Protein AF-0000000069528899 (afdb_homodimer)

Organism: Araneus ventricosus (NCBI:txid182803)

Sequence (304 aa):
MSFFVFLFMAIITITNDYASDIGIASDLVKYIIIGFSVSDLIGRLGFGVVLDKKWIKLGHFAGLTTVIMGASILVIPFFTNFYYLMSCMFVCGFVLGGNCIMYPILVTHYVDKRDESVALGCLQFYGGVLVLLLPPMIGMYRSATSVISVIKMSFFVFLFMAIITITNDYASDIGIASDLVKYIIIGFSVSDLIGRLGFGVVLDKKWIKLGHFAGLTTVIMGASILVIPFFTNFYYLMSCMFVCGFVLGGNCIMYPILVTHYVDKRDESVALGCLQFYGGVLVLLLPPMIGMYRSATSVISVIK

Radius of gyration: 20.5 Å; Cα contacts (8 Å, |Δi|>4): 361; chains: 2; bounding box: 54×55×42 Å

Foldseek 3Di:
DLQLVLVLVVVLVVLQVLCVVLPNDPVLSVLLNVLLQVLLVCLQVVLVVCVVVPVDDLVVLLVVLVVLLVVLVVCCNVQNDSVSNSVSSNSNSNSSSNNVNSVLVCLVVPPDPVCSVVSVVVVVVVSNVSNVVRVVVVVVVCVVVVVVVVVD/DLQLVLVLVVVLVVLQVLCVVLPNDPVLSVLLNVLLQVLLVCLQVVLVVCVVVPVDDLVVLLVVLVVLLVVLVVCLNVQRDSVSNSVSSNSNSNSSSNNVNSVLVVLVVPPDPVCSVVSVVVVVVVSNVSNVVNVVVVVVVCVVVVVVVVVD

Structure (mmCIF, N/CA/C/O backbone):
data_AF-0000000069528899-model_v1
#
loop_
_entity.id
_entity.type
_entity.pdbx_description
1 polymer 'Major facilitator superfamily (MFS) profile domain-containing protein'
#
loop_
_atom_site.group_PDB
_atom_site.id
_atom_site.type_symbol
_atom_site.label_atom_id
_atom_site.label_alt_id
_atom_site.label_comp_id
_atom_site.label_asym_id
_atom_site.label_entity_id
_atom_site.label_seq_id
_atom_site.pdbx_PDB_ins_code
_atom_site.Cartn_x
_atom_site.Cartn_y
_atom_site.Cartn_z
_atom_site.occupancy
_atom_site.B_iso_or_equiv
_atom_site.auth_seq_id
_atom_site.auth_comp_id
_atom_site.auth_asym_id
_atom_site.auth_atom_id
_atom_site.pdbx_PDB_model_num
ATOM 1 N N . MET A 1 1 ? -1.977 -2.934 -4.508 1 52.44 1 MET A N 1
ATOM 2 C CA . MET A 1 1 ? -1.696 -2.533 -3.133 1 52.44 1 MET A CA 1
ATOM 3 C C . MET A 1 1 ? -1.713 -1.016 -2.994 1 52.44 1 MET A C 1
ATOM 5 O O . MET A 1 1 ? -2.506 -0.466 -2.229 1 52.44 1 MET A O 1
ATOM 9 N N . SER A 1 2 ? -1.006 -0.438 -3.824 1 57.78 2 SER A N 1
ATOM 10 C CA . SER A 1 2 ? -0.931 1.02 -3.803 1 57.78 2 SER A CA 1
ATOM 11 C C . SER A 1 2 ? -2.299 1.646 -4.051 1 57.78 2 SER A C 1
ATOM 13 O O . SER A 1 2 ? -2.67 2.619 -3.393 1 57.78 2 SER A O 1
ATOM 15 N N . PHE A 1 3 ? -3.066 0.968 -4.852 1 61.12 3 PHE A N 1
ATOM 16 C CA . PHE A 1 3 ? -4.418 1.422 -5.152 1 61.12 3 PHE A CA 1
ATOM 17 C C . PHE A 1 3 ? -5.281 1.437 -3.895 1 61.12 3 PHE A C 1
ATOM 19 O O . PHE A 1 3 ? -6.035 2.383 -3.664 1 61.12 3 PHE A O 1
ATOM 26 N N . PHE A 1 4 ? -4.898 0.583 -3.006 1 65.94 4 PHE A N 1
ATOM 27 C CA . PHE A 1 4 ? -5.785 0.364 -1.871 1 65.94 4 PHE A CA 1
ATOM 28 C C . PHE A 1 4 ? -5.465 1.333 -0.739 1 65.94 4 PHE A C 1
ATOM 30 O O . PHE A 1 4 ? -6.359 1.751 -0.001 1 65.94 4 PHE A O 1
ATOM 37 N N . VAL A 1 5 ? -4.246 1.59 -0.783 1 68.62 5 VAL A N 1
ATOM 38 C CA . VAL A 1 5 ? -3.871 2.621 0.178 1 68.62 5 VAL A CA 1
ATOM 39 C C . VAL A 1 5 ? -4.562 3.936 -0.179 1 68.62 5 VAL A C 1
ATOM 41 O O . VAL A 1 5 ? -5.02 4.664 0.705 1 68.62 5 VAL A O 1
ATOM 44 N N . PHE A 1 6 ? -4.641 4.121 -1.438 1 73.19 6 PHE A N 1
ATOM 45 C CA . PHE A 1 6 ? -5.355 5.297 -1.927 1 73.19 6 PHE A CA 1
ATOM 46 C C . PHE A 1 6 ? -6.812 5.27 -1.479 1 73.19 6 PHE A C 1
ATOM 48 O O . PHE A 1 6 ? -7.312 6.25 -0.925 1 73.19 6 PHE A O 1
ATOM 55 N N . LEU A 1 7 ? -7.414 4.164 -1.721 1 76.88 7 LEU A N 1
ATOM 56 C CA . LEU A 1 7 ? -8.82 4.039 -1.344 1 76.88 7 LEU A CA 1
ATOM 57 C C . LEU A 1 7 ? -8.984 4.129 0.169 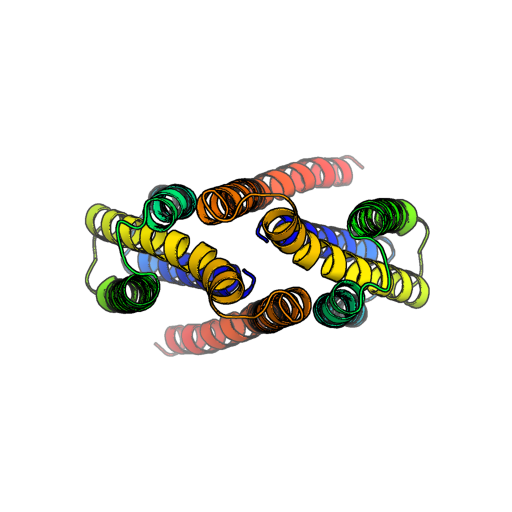1 76.88 7 LEU A C 1
ATOM 59 O O . LEU A 1 7 ? -9.93 4.754 0.659 1 76.88 7 LEU A O 1
ATOM 63 N N . PHE A 1 8 ? -8.062 3.553 0.813 1 82.94 8 PHE A N 1
ATOM 64 C CA . PHE A 1 8 ? -8.086 3.564 2.271 1 82.94 8 PHE A CA 1
ATOM 65 C C . PHE A 1 8 ? -7.996 4.988 2.803 1 82.94 8 PHE A C 1
ATOM 67 O O . PHE A 1 8 ? -8.844 5.414 3.594 1 82.94 8 PHE A O 1
ATOM 74 N N . MET A 1 9 ? -7.074 5.715 2.303 1 79.56 9 MET A N 1
ATOM 75 C CA . MET A 1 9 ? -6.887 7.09 2.752 1 79.56 9 MET A CA 1
ATOM 76 C C . MET A 1 9 ? -8.055 7.973 2.32 1 79.56 9 MET A C 1
ATOM 78 O O . MET A 1 9 ? -8.477 8.852 3.066 1 79.56 9 MET A O 1
ATOM 82 N N . ALA A 1 10 ? -8.484 7.762 1.18 1 81.56 10 ALA A N 1
ATOM 83 C CA . ALA A 1 10 ? -9.602 8.539 0.662 1 81.56 10 ALA A CA 1
ATOM 84 C C . ALA A 1 10 ? -10.859 8.32 1.506 1 81.56 10 ALA A C 1
ATOM 86 O O . ALA A 1 10 ? -11.547 9.281 1.861 1 81.56 10 ALA A O 1
ATOM 87 N N . ILE A 1 11 ? -11.086 7.137 1.826 1 87.31 11 ILE A N 1
ATOM 88 C CA . ILE A 1 11 ? -12.289 6.805 2.59 1 87.31 11 ILE A CA 1
ATOM 89 C C . ILE A 1 11 ? -12.18 7.391 3.996 1 87.31 11 ILE A C 1
ATOM 91 O O . ILE A 1 11 ? -13.156 7.93 4.523 1 87.31 11 ILE A O 1
ATOM 95 N N . ILE A 1 12 ? -11 7.293 4.531 1 86.38 12 ILE A N 1
ATOM 96 C CA . ILE A 1 12 ? -10.789 7.848 5.863 1 86.38 12 ILE A CA 1
ATOM 97 C C . ILE A 1 12 ? -11.016 9.359 5.832 1 86.38 12 ILE A C 1
ATOM 99 O O . ILE A 1 12 ? -11.68 9.914 6.711 1 86.38 12 ILE A O 1
ATOM 103 N N . THR A 1 13 ? -10.531 9.977 4.855 1 83.75 13 THR A N 1
ATOM 104 C CA . THR A 1 13 ? -10.672 11.422 4.73 1 83.75 13 THR A CA 1
ATOM 105 C C . THR A 1 13 ? -12.141 11.805 4.551 1 83.75 13 THR A C 1
ATOM 107 O O . THR A 1 13 ? -12.633 12.719 5.215 1 83.75 13 THR A O 1
ATOM 110 N N . ILE A 1 14 ? -12.789 11.164 3.709 1 84.12 14 ILE A N 1
ATOM 111 C CA . ILE A 1 14 ? -14.195 11.445 3.438 1 84.12 14 ILE A CA 1
ATOM 112 C C . ILE A 1 14 ? -15.023 11.211 4.703 1 84.12 14 ILE A C 1
ATOM 114 O O . ILE A 1 14 ? -15.938 11.977 5.008 1 84.12 14 ILE A O 1
ATOM 118 N N . THR A 1 15 ? -14.688 10.117 5.348 1 89.19 15 THR A N 1
ATOM 119 C CA . THR A 1 15 ? -15.398 9.781 6.574 1 89.19 15 THR A CA 1
ATOM 120 C C . THR A 1 15 ? -15.195 10.852 7.637 1 89.19 15 THR A C 1
ATOM 122 O O . THR A 1 15 ? -16.156 11.281 8.289 1 89.19 15 THR A O 1
ATOM 125 N N . ASN A 1 16 ? -13.961 11.242 7.766 1 87.12 16 ASN A N 1
ATOM 126 C CA . ASN A 1 16 ? -13.664 12.297 8.719 1 87.12 16 ASN A CA 1
ATOM 127 C C . ASN A 1 16 ? -14.43 13.578 8.398 1 87.12 16 ASN A C 1
ATOM 129 O O . ASN A 1 16 ? -15.031 14.188 9.289 1 87.12 16 ASN A O 1
ATOM 133 N N . ASP A 1 17 ? -14.398 14.016 7.207 1 85.19 17 ASP A N 1
ATOM 134 C CA . ASP A 1 17 ? -15.078 15.234 6.777 1 85.19 17 ASP A CA 1
ATOM 135 C C . ASP A 1 17 ? -16.594 15.125 6.973 1 85.19 17 ASP A C 1
ATOM 137 O O . ASP A 1 17 ? -17.234 16.047 7.473 1 85.19 17 ASP A O 1
ATOM 141 N N . TYR A 1 18 ? -17.125 14.039 6.582 1 89.75 18 TYR A N 1
ATOM 142 C CA . TYR A 1 18 ? -18.562 13.828 6.684 1 89.75 18 TYR A CA 1
ATOM 143 C C . TYR A 1 18 ? -19.016 13.781 8.141 1 89.75 18 TYR A C 1
ATOM 145 O O . TYR A 1 18 ? -20.031 14.367 8.508 1 89.75 18 TYR A O 1
ATOM 153 N N . ALA A 1 19 ? -18.297 13.055 8.961 1 90.88 19 ALA A N 1
ATOM 154 C CA . ALA A 1 19 ? -18.609 12.969 10.383 1 90.88 19 ALA A CA 1
ATOM 155 C C . ALA A 1 19 ? -18.609 14.352 11.031 1 90.88 19 ALA A C 1
ATOM 157 O O . ALA A 1 19 ? -19.453 14.648 11.875 1 90.88 19 ALA A O 1
ATOM 158 N N . SER A 1 20 ? -17.656 15.125 10.648 1 88.56 20 SER A N 1
ATOM 159 C CA . SER A 1 20 ? -17.594 16.5 11.148 1 88.56 20 SER A CA 1
ATOM 160 C C . SER A 1 20 ? -18.797 17.312 10.688 1 88.56 20 SER A C 1
ATOM 162 O O . SER A 1 20 ? -19.375 18.078 11.461 1 88.56 20 SER A O 1
ATOM 164 N N . ASP A 1 21 ? -19.188 17.156 9.508 1 88.5 21 ASP A N 1
ATOM 165 C CA . ASP A 1 21 ? -20.297 17.891 8.914 1 88.5 21 ASP A CA 1
ATOM 166 C C . ASP A 1 21 ? -21.609 17.562 9.625 1 88.5 21 ASP A C 1
ATOM 168 O O . ASP A 1 21 ? -22.469 18.438 9.805 1 88.5 21 ASP A O 1
ATOM 172 N N . ILE A 1 22 ? -21.781 16.391 10.008 1 92 22 ILE A N 1
ATOM 173 C CA . ILE A 1 22 ? -23.047 15.992 10.602 1 92 22 ILE A CA 1
ATOM 174 C C . ILE A 1 22 ? -22.969 16.125 12.117 1 92 22 ILE A C 1
ATOM 176 O O . ILE A 1 22 ? -23.906 15.766 12.828 1 92 22 ILE A O 1
ATOM 180 N N . GLY A 1 23 ? -21.797 16.516 12.68 1 91.31 23 GLY A N 1
ATOM 181 C CA . GLY A 1 23 ? -21.688 16.922 14.07 1 91.31 23 GLY A CA 1
ATOM 182 C C . GLY A 1 23 ? -21.281 15.789 14.992 1 91.31 23 GLY A C 1
ATOM 183 O O . GLY A 1 23 ? -21.578 15.812 16.188 1 91.31 23 GLY A O 1
ATOM 184 N N . ILE A 1 24 ? -20.719 14.797 14.508 1 92.69 24 ILE A N 1
ATOM 185 C CA . ILE A 1 24 ? -20.203 13.734 15.359 1 92.69 24 ILE A CA 1
ATOM 186 C C . ILE A 1 24 ? -18.953 14.219 16.078 1 92.69 24 ILE A C 1
ATOM 188 O O . ILE A 1 24 ? -18.062 14.805 15.445 1 92.69 24 ILE A O 1
ATOM 192 N N . ALA A 1 25 ? -19 13.992 17.375 1 92.25 25 ALA A N 1
ATOM 193 C CA . ALA A 1 25 ? -17.844 14.406 18.172 1 92.25 25 ALA A CA 1
ATOM 194 C C . ALA A 1 25 ? -16.562 13.742 17.688 1 92.25 25 ALA A C 1
ATOM 196 O O . ALA A 1 25 ? -16.578 12.57 17.297 1 92.25 25 ALA A O 1
ATOM 197 N N . SER A 1 26 ? -15.453 14.422 17.703 1 88.44 26 SER A N 1
ATOM 198 C CA . SER A 1 26 ? -14.156 13.969 17.203 1 88.44 26 SER A CA 1
ATOM 199 C C . SER A 1 26 ? -13.703 12.695 17.922 1 88.44 26 SER A C 1
ATOM 201 O O . SER A 1 26 ? -13.086 11.828 17.312 1 88.44 26 SER A O 1
ATOM 203 N N . ASP A 1 27 ? -14.039 12.57 19.141 1 91.31 27 ASP A N 1
ATOM 204 C CA . ASP A 1 27 ? -13.625 11.406 19.922 1 91.31 27 ASP A CA 1
ATOM 205 C C . ASP A 1 27 ? -14.359 10.148 19.469 1 91.31 27 ASP A C 1
ATOM 207 O O . ASP A 1 27 ? -13.844 9.039 19.625 1 91.31 27 ASP A O 1
ATOM 211 N N . LEU A 1 28 ? -15.508 10.422 18.906 1 92.56 28 LEU A N 1
ATOM 212 C CA . LEU A 1 28 ? -16.281 9.281 18.438 1 92.56 28 LEU A CA 1
ATOM 213 C C . LEU A 1 28 ? -15.859 8.883 17.031 1 92.56 28 LEU A C 1
ATOM 215 O O . LEU A 1 28 ? -15.961 7.711 16.656 1 92.56 28 LEU A O 1
ATOM 219 N N . VAL A 1 29 ? -15.398 9.82 16.312 1 93.06 29 VAL A N 1
ATOM 220 C CA . VAL A 1 29 ? -14.992 9.57 14.938 1 93.06 29 VAL A CA 1
ATOM 221 C C . VAL A 1 29 ? -13.828 8.586 14.914 1 93.06 29 VAL A C 1
ATOM 223 O O . VAL A 1 29 ? -13.742 7.727 14.031 1 93.06 29 VAL A O 1
ATOM 226 N N . LYS A 1 30 ? -12.984 8.672 15.891 1 90.81 30 LYS A N 1
ATOM 227 C CA . LYS A 1 30 ? -11.836 7.773 15.992 1 90.81 30 LYS A CA 1
ATOM 228 C C . LYS A 1 30 ? -12.281 6.316 16.031 1 90.81 30 LYS A C 1
ATOM 230 O O . LYS A 1 30 ? -11.617 5.445 15.461 1 90.81 30 LYS A O 1
ATOM 235 N N . TYR A 1 31 ? -13.352 6.094 16.625 1 94.12 31 TYR A N 1
ATOM 236 C CA . TYR A 1 31 ? -13.836 4.723 16.734 1 94.12 31 TYR A CA 1
ATOM 237 C C . TYR A 1 31 ? -14.367 4.219 15.398 1 94.12 31 TYR A C 1
ATOM 239 O O . TYR A 1 31 ? -14.305 3.021 15.109 1 94.12 31 TYR A O 1
ATOM 247 N N . ILE A 1 32 ? -14.906 5.059 14.602 1 95.38 32 ILE A N 1
ATOM 248 C CA . ILE A 1 32 ? -15.352 4.691 13.266 1 95.38 32 ILE A CA 1
ATOM 249 C C . ILE A 1 32 ? -14.148 4.277 12.414 1 95.38 32 ILE A C 1
ATOM 251 O O . ILE A 1 32 ? -14.18 3.238 11.75 1 95.38 32 ILE A O 1
ATOM 255 N N . ILE A 1 33 ? -13.094 5.023 12.555 1 92.75 33 ILE A N 1
ATOM 256 C CA . ILE A 1 33 ? -11.883 4.777 11.773 1 92.75 33 ILE A CA 1
ATOM 257 C C . ILE A 1 33 ? -11.234 3.477 12.234 1 92.75 33 ILE A C 1
ATOM 259 O O . ILE A 1 33 ? -10.773 2.678 11.414 1 92.75 33 ILE A O 1
ATOM 263 N N . ILE A 1 34 ? -11.203 3.27 13.492 1 92.5 34 ILE A N 1
ATOM 264 C CA . ILE A 1 34 ? -10.672 2.027 14.039 1 92.5 34 ILE A CA 1
ATOM 265 C C . ILE A 1 34 ? -11.492 0.845 13.531 1 92.5 34 ILE A C 1
ATOM 267 O O . ILE A 1 34 ? -10.938 -0.175 13.125 1 92.5 34 ILE A O 1
ATOM 271 N N . GLY A 1 35 ? -12.742 0.996 13.609 1 95.31 35 GLY A N 1
ATOM 272 C CA . GLY A 1 35 ? -13.609 -0.056 13.102 1 95.31 35 GLY A CA 1
ATOM 273 C C . GLY A 1 35 ? -13.375 -0.358 11.633 1 95.31 35 GLY A C 1
ATOM 274 O O . GLY A 1 35 ? -13.281 -1.523 11.242 1 95.31 35 GLY A O 1
ATOM 275 N N . PHE A 1 36 ? -13.32 0.688 10.914 1 95.44 36 PHE A N 1
ATOM 276 C CA . PHE A 1 36 ? -13.008 0.562 9.5 1 95.44 36 PHE A CA 1
ATOM 277 C C . PHE A 1 36 ? -11.695 -0.184 9.297 1 95.44 36 PHE A C 1
ATOM 279 O O . PHE A 1 36 ? -11.617 -1.102 8.477 1 95.44 36 PHE A O 1
ATOM 286 N N . SER A 1 37 ? -10.688 0.123 10.016 1 92.19 37 SER A N 1
ATOM 287 C CA . SER A 1 37 ? -9.344 -0.432 9.859 1 92.19 37 SER A CA 1
ATOM 288 C C . SER A 1 37 ? -9.297 -1.894 10.289 1 92.19 37 SER A C 1
ATOM 290 O O . SER A 1 37 ? -8.68 -2.725 9.617 1 92.19 37 SER A O 1
ATOM 292 N N . VAL A 1 38 ? -9.883 -2.141 11.375 1 95.06 38 VAL A N 1
ATOM 293 C CA . VAL A 1 38 ? -9.914 -3.508 11.883 1 95.06 38 VAL A CA 1
ATOM 294 C C . VAL A 1 38 ? -10.672 -4.406 10.906 1 95.06 38 VAL A C 1
ATOM 296 O O . VAL A 1 38 ? -10.234 -5.523 10.617 1 95.06 38 VAL A O 1
ATOM 299 N N . SER A 1 39 ? -11.781 -3.949 10.484 1 96.38 39 SER A N 1
ATOM 300 C CA . SER A 1 39 ? -12.562 -4.738 9.531 1 96.38 39 SER A CA 1
ATOM 301 C C . SER A 1 39 ? -11.781 -4.973 8.242 1 96.38 39 SER A C 1
ATOM 303 O O . SER A 1 39 ? -11.906 -6.035 7.625 1 96.38 39 SER A O 1
ATOM 305 N N . ASP A 1 40 ? -11.102 -4 7.793 1 94.25 40 ASP A N 1
ATOM 306 C CA . ASP A 1 40 ? -10.227 -4.145 6.629 1 94.25 40 ASP A CA 1
ATOM 307 C C . ASP A 1 40 ? -9.242 -5.293 6.82 1 94.25 40 ASP A C 1
ATOM 309 O O . ASP A 1 40 ? -9.086 -6.137 5.938 1 94.25 40 ASP A O 1
ATOM 313 N N . LEU A 1 41 ? -8.664 -5.383 7.996 1 93.56 41 LEU A N 1
ATOM 314 C CA . LEU A 1 41 ? -7.699 -6.438 8.297 1 93.56 41 LEU A CA 1
ATOM 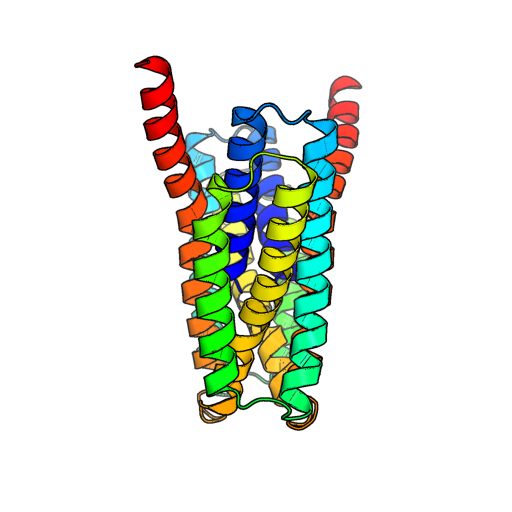315 C C . LEU A 1 41 ? -8.375 -7.805 8.305 1 93.56 41 LEU A C 1
ATOM 317 O O . LEU A 1 41 ? -7.832 -8.773 7.766 1 93.56 41 LEU A O 1
ATOM 321 N N . ILE A 1 42 ? -9.438 -7.824 8.859 1 96.06 42 ILE A N 1
ATOM 322 C CA . ILE A 1 42 ? -10.203 -9.07 8.891 1 96.06 42 ILE A CA 1
ATOM 323 C C . ILE A 1 42 ? -10.547 -9.5 7.469 1 96.06 42 ILE A C 1
ATOM 325 O O . ILE A 1 42 ? -10.492 -10.688 7.145 1 96.06 42 ILE A O 1
ATOM 329 N N . GLY A 1 43 ? -10.922 -8.586 6.672 1 94.94 43 GLY A N 1
ATOM 330 C CA . GLY A 1 43 ? -11.234 -8.875 5.285 1 94.94 43 GLY A CA 1
ATOM 331 C C . GLY A 1 43 ? -10.062 -9.445 4.512 1 94.94 43 GLY A C 1
ATOM 332 O O . GLY A 1 43 ? -10.219 -10.398 3.752 1 94.94 43 GLY A O 1
ATOM 333 N N . ARG A 1 44 ? -8.984 -8.961 4.711 1 90.38 44 ARG A N 1
ATOM 334 C CA . ARG A 1 44 ? -7.777 -9.422 4.031 1 90.38 44 ARG A CA 1
ATOM 335 C C . ARG A 1 44 ? -7.496 -10.883 4.355 1 90.38 44 ARG A C 1
ATOM 337 O O . ARG A 1 44 ? -7.168 -11.672 3.461 1 90.38 44 ARG A O 1
ATOM 344 N N . LEU A 1 45 ? -7.59 -11.188 5.559 1 93.88 45 LEU A N 1
ATOM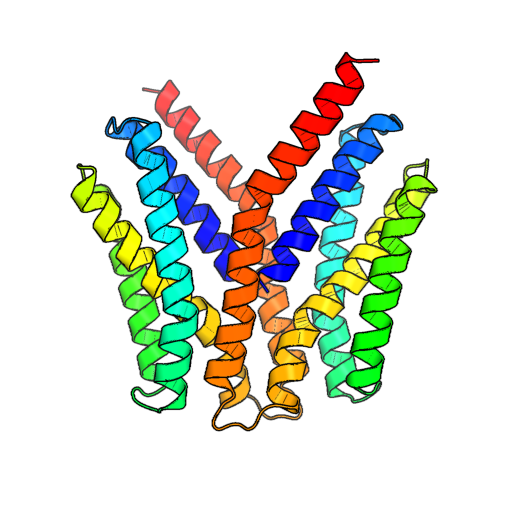 345 C CA . LEU A 1 45 ? -7.34 -12.562 5.977 1 93.88 45 LEU A CA 1
ATOM 346 C C . LEU A 1 45 ? -8.523 -13.461 5.625 1 93.88 45 LEU A C 1
ATOM 348 O O . L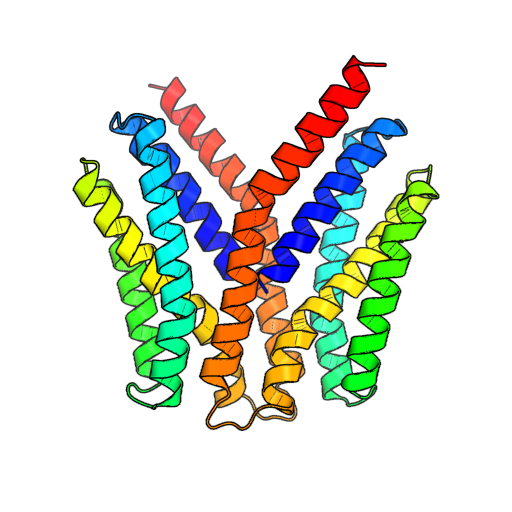EU A 1 45 ? -8.344 -14.539 5.055 1 93.88 45 LEU A O 1
ATOM 352 N N . GLY A 1 46 ? -9.578 -12.961 5.961 1 95.19 46 GLY A N 1
ATOM 353 C CA . GLY A 1 46 ? -10.789 -13.75 5.766 1 95.19 46 GLY A CA 1
ATOM 354 C C . GLY A 1 46 ? -11.031 -14.117 4.312 1 95.19 46 GLY A C 1
ATOM 355 O O . GLY A 1 46 ? -11.297 -15.281 3.998 1 95.19 46 GLY A O 1
ATOM 356 N N . PHE A 1 47 ? -10.938 -13.234 3.471 1 94.5 47 PHE A N 1
ATOM 357 C CA . PHE A 1 47 ? -11.211 -13.508 2.062 1 94.5 47 PHE A CA 1
ATOM 358 C C . PHE A 1 47 ? -10.094 -14.344 1.449 1 94.5 47 PHE A C 1
ATOM 360 O O . PHE A 1 47 ? -10.32 -15.062 0.474 1 94.5 47 PHE A O 1
ATOM 367 N N . GLY A 1 48 ? -8.906 -14.211 1.976 1 92.75 48 GLY A N 1
ATOM 368 C CA . GLY A 1 48 ? -7.863 -15.141 1.568 1 92.75 48 GLY A CA 1
ATOM 369 C C . GLY A 1 48 ? -8.242 -16.594 1.764 1 92.75 48 GLY A C 1
ATOM 370 O O . GLY A 1 48 ? -8.039 -17.422 0.872 1 92.75 48 GLY A O 1
ATOM 371 N N . VAL A 1 49 ? -8.773 -16.859 2.889 1 94.12 49 VAL A N 1
ATOM 372 C CA . VAL A 1 49 ? -9.203 -18.219 3.207 1 94.12 49 VAL A CA 1
ATOM 373 C C . VAL A 1 49 ? -10.359 -18.625 2.293 1 94.12 49 VAL A C 1
ATOM 375 O O . VAL A 1 49 ? -10.391 -19.734 1.773 1 94.12 49 VAL A O 1
ATOM 378 N N . VAL A 1 50 ? -11.266 -17.75 2.051 1 93.25 50 VAL A N 1
ATOM 379 C CA . VAL A 1 50 ? -12.445 -18.016 1.24 1 93.25 50 VAL A CA 1
ATOM 380 C C . VAL A 1 50 ? -12.031 -18.391 -0.18 1 93.25 50 VAL A C 1
ATOM 382 O O . VAL A 1 50 ? -12.586 -19.312 -0.773 1 93.25 50 VAL A O 1
ATOM 385 N N . LEU A 1 51 ? -11.125 -17.719 -0.692 1 92.38 51 LEU A N 1
ATOM 386 C CA . LEU A 1 51 ? -10.68 -17.938 -2.062 1 92.38 51 LEU A CA 1
ATOM 387 C C . LEU A 1 51 ? -9.867 -19.234 -2.162 1 92.38 51 LEU A C 1
ATOM 389 O O . LEU A 1 51 ? -9.961 -19.953 -3.156 1 92.38 51 LEU A O 1
ATOM 393 N N . ASP A 1 52 ? -9.109 -19.484 -1.174 1 92.12 52 ASP A N 1
ATOM 394 C CA . ASP A 1 52 ? -8.32 -20.719 -1.175 1 92.12 52 ASP A CA 1
ATOM 395 C C . ASP A 1 52 ? -9.219 -21.953 -1.093 1 92.12 52 ASP A C 1
ATOM 397 O O . ASP A 1 52 ? -8.93 -22.984 -1.71 1 92.12 52 ASP A O 1
ATOM 401 N N . LYS A 1 53 ? -10.203 -21.844 -0.332 1 92.81 53 LYS A N 1
ATOM 402 C CA . LYS A 1 53 ? -11.117 -22.969 -0.169 1 92.81 53 LYS A CA 1
ATOM 403 C C . LYS A 1 53 ? -12.086 -23.062 -1.348 1 92.81 53 LYS A C 1
ATOM 405 O O . LYS A 1 53 ? -12.898 -23.984 -1.416 1 92.81 53 LYS A O 1
ATOM 410 N N . LYS A 1 54 ? -12.031 -22.141 -2.23 1 90.25 54 LYS A N 1
ATOM 411 C CA . LYS A 1 54 ? -12.82 -22.094 -3.455 1 90.25 54 LYS A CA 1
ATOM 412 C C . LYS A 1 54 ? -14.312 -22.047 -3.145 1 90.25 54 LYS A C 1
ATOM 414 O O . LYS A 1 54 ? -15.117 -22.688 -3.811 1 90.25 54 LYS A O 1
ATOM 419 N N . TRP A 1 55 ? -14.539 -21.406 -2.113 1 90.38 55 TRP A N 1
ATOM 420 C CA . TRP A 1 55 ? -15.945 -21.219 -1.767 1 90.38 55 TRP A CA 1
ATOM 421 C C . TRP A 1 55 ? -16.641 -20.297 -2.768 1 90.38 55 TRP A C 1
ATOM 423 O O . TRP A 1 55 ? -17.859 -20.328 -2.904 1 90.38 55 TRP A O 1
ATOM 433 N N . ILE A 1 56 ? -15.938 -19.5 -3.391 1 89.56 56 ILE A N 1
ATOM 434 C CA . ILE A 1 56 ? -16.438 -18.594 -4.418 1 89.56 56 ILE A CA 1
ATOM 435 C C . ILE A 1 56 ? -15.438 -18.5 -5.57 1 89.56 56 ILE A C 1
ATOM 437 O O . ILE A 1 56 ? -14.227 -18.5 -5.344 1 89.56 56 ILE A O 1
ATOM 441 N N . LYS A 1 57 ? -16.047 -18.484 -6.738 1 91.25 57 LYS A N 1
ATOM 442 C CA . LYS A 1 57 ? -15.172 -18.312 -7.898 1 91.25 57 LYS A CA 1
ATOM 443 C C . LYS A 1 57 ? -14.523 -16.922 -7.91 1 91.25 57 LYS A C 1
ATOM 445 O O . LYS A 1 57 ? -15.172 -15.938 -7.559 1 91.25 57 LYS A O 1
ATOM 450 N N . LEU A 1 58 ? -13.312 -16.906 -8.305 1 89.94 58 LEU A N 1
ATOM 451 C CA . LEU A 1 58 ? -12.492 -15.695 -8.25 1 89.94 58 LEU A CA 1
ATOM 452 C C . LEU A 1 58 ? -13.148 -14.555 -9.031 1 89.94 58 LEU A C 1
ATOM 454 O O . LEU A 1 58 ? -13.203 -13.422 -8.555 1 89.94 58 LEU A O 1
ATOM 458 N N . GLY A 1 59 ? -13.656 -14.875 -10.219 1 88.69 59 GLY A N 1
ATOM 459 C CA . GLY A 1 59 ? -14.32 -13.859 -11.016 1 88.69 59 GLY A CA 1
ATOM 460 C C . GLY A 1 59 ? -15.531 -13.258 -10.336 1 88.69 59 GLY A C 1
ATOM 461 O O . GLY A 1 59 ? -15.727 -12.039 -10.352 1 88.69 59 GLY A O 1
ATOM 462 N N . HIS A 1 60 ? -16.312 -14.109 -9.727 1 91.31 60 HIS A N 1
ATOM 463 C CA . HIS A 1 60 ? -17.5 -13.656 -9 1 91.31 60 HIS A CA 1
ATOM 464 C C . HIS A 1 60 ? -17.109 -12.844 -7.77 1 91.31 60 HIS A C 1
ATOM 466 O O . HIS A 1 60 ? -17.766 -11.844 -7.449 1 91.31 60 HIS A O 1
ATOM 472 N N . PHE A 1 61 ? -16.094 -13.289 -7.148 1 93.25 61 PHE A N 1
ATOM 473 C CA . PHE A 1 61 ? -15.602 -12.586 -5.969 1 93.25 61 PHE A CA 1
ATOM 474 C C . PHE A 1 61 ? -15.195 -11.164 -6.324 1 93.25 61 PHE A C 1
ATOM 476 O O . PHE A 1 61 ? -15.578 -10.211 -5.645 1 93.25 61 PHE A O 1
ATOM 483 N N . ALA A 1 62 ? -14.43 -11.031 -7.367 1 91 62 ALA A N 1
ATOM 484 C CA . ALA A 1 62 ? -13.953 -9.727 -7.816 1 91 62 ALA A CA 1
ATOM 485 C C . ALA A 1 62 ? -15.125 -8.797 -8.133 1 91 62 ALA A C 1
ATOM 487 O O . ALA A 1 62 ? -15.133 -7.633 -7.727 1 91 62 ALA A O 1
ATOM 488 N N . GLY A 1 63 ? -16.062 -9.297 -8.828 1 92.38 63 GLY A N 1
ATOM 489 C CA . GLY A 1 63 ? -17.25 -8.523 -9.164 1 92.38 63 GLY A CA 1
ATOM 490 C C . GLY A 1 63 ? -18.062 -8.117 -7.949 1 92.38 63 GLY A C 1
ATOM 491 O O . GLY A 1 63 ? -18.453 -6.957 -7.816 1 92.38 63 GLY A O 1
ATOM 492 N N . LEU A 1 64 ? -18.281 -9.016 -7.094 1 92.31 64 LEU A N 1
ATOM 493 C CA . LEU A 1 64 ? -19.125 -8.789 -5.922 1 92.31 64 LEU A CA 1
ATOM 494 C C . LEU A 1 64 ? -18.5 -7.754 -4.992 1 92.31 64 LEU A C 1
ATOM 496 O O . LEU A 1 64 ? -19.172 -6.824 -4.551 1 92.31 64 LEU A O 1
ATOM 500 N N . THR A 1 65 ? -17.203 -7.953 -4.699 1 90.81 65 THR A N 1
ATOM 501 C CA . THR A 1 65 ? -16.547 -7.035 -3.77 1 90.81 65 THR A CA 1
ATOM 502 C C . THR A 1 65 ? -16.484 -5.625 -4.355 1 90.81 65 THR A C 1
ATOM 504 O O . THR A 1 65 ? -16.641 -4.641 -3.627 1 90.81 65 THR A O 1
ATOM 507 N N . THR A 1 66 ? -16.312 -5.531 -5.641 1 89.81 66 THR A N 1
ATOM 508 C CA . THR A 1 66 ? -16.281 -4.227 -6.297 1 89.81 66 THR A CA 1
ATOM 509 C C . THR A 1 66 ? -17.641 -3.551 -6.23 1 89.81 66 THR A C 1
ATOM 511 O O . THR A 1 66 ? -17.734 -2.363 -5.918 1 89.81 66 THR A O 1
ATOM 514 N N . VAL A 1 67 ? -18.656 -4.242 -6.512 1 93.44 67 VAL A N 1
ATOM 515 C CA . VAL A 1 67 ? -20.016 -3.705 -6.484 1 93.44 67 VAL A CA 1
ATOM 516 C C . VAL A 1 67 ? -20.375 -3.283 -5.062 1 93.44 67 VAL A C 1
ATOM 518 O O . VAL A 1 67 ? -20.906 -2.189 -4.852 1 93.44 67 VAL A O 1
ATOM 521 N N . ILE A 1 68 ? -20.094 -4.117 -4.102 1 92.75 68 ILE A N 1
ATOM 522 C CA . ILE A 1 68 ? -20.422 -3.814 -2.713 1 92.75 68 ILE A CA 1
ATOM 523 C C . ILE A 1 68 ? -19.641 -2.584 -2.256 1 92.75 68 ILE A C 1
ATOM 525 O O . ILE A 1 68 ? -20.172 -1.742 -1.524 1 92.75 68 ILE A O 1
ATOM 529 N N . MET A 1 69 ? -18.391 -2.537 -2.672 1 89.62 69 MET A N 1
ATOM 530 C CA . MET A 1 69 ? -17.578 -1.369 -2.342 1 89.62 69 MET A CA 1
ATOM 531 C C . MET A 1 69 ? -18.203 -0.094 -2.891 1 89.62 69 MET A C 1
ATOM 533 O O . MET A 1 69 ? -18.375 0.884 -2.16 1 89.62 69 MET A O 1
ATOM 537 N N . GLY A 1 70 ? -18.516 -0.076 -4.152 1 90.06 70 GLY A N 1
ATOM 538 C CA . GLY A 1 70 ? -19.156 1.078 -4.754 1 90.06 70 GLY A CA 1
ATOM 539 C C . GLY A 1 70 ? -20.469 1.445 -4.086 1 90.06 70 GLY A C 1
ATOM 540 O O . GLY A 1 70 ? -20.719 2.619 -3.807 1 90.06 70 GLY A O 1
ATOM 541 N N . ALA A 1 71 ? -21.281 0.486 -3.805 1 92.69 71 ALA A N 1
ATOM 542 C CA . ALA A 1 71 ? -22.578 0.701 -3.148 1 92.69 71 ALA A CA 1
ATOM 543 C C . ALA A 1 71 ? -22.375 1.282 -1.749 1 92.69 71 ALA A C 1
ATOM 545 O O . ALA A 1 71 ? -23.125 2.178 -1.336 1 92.69 71 ALA A O 1
ATOM 546 N N . SER A 1 72 ? -21.406 0.808 -1.013 1 90.25 72 SER A N 1
ATOM 547 C CA . SER A 1 72 ? -21.156 1.254 0.354 1 90.25 72 SER A CA 1
ATOM 548 C C . SER A 1 72 ? -20.734 2.717 0.388 1 90.25 72 SER A C 1
ATOM 550 O O . SER A 1 72 ? -21.125 3.463 1.289 1 90.25 72 SER A O 1
ATOM 552 N N . ILE A 1 73 ? -19.953 3.096 -0.587 1 87.94 73 ILE A N 1
ATOM 553 C CA . ILE A 1 73 ? -19.5 4.48 -0.654 1 87.94 73 ILE A CA 1
ATOM 554 C C . ILE A 1 73 ? -20.672 5.395 -0.985 1 87.94 73 ILE A C 1
ATOM 556 O O . ILE A 1 73 ? -20.812 6.477 -0.41 1 87.94 73 ILE A O 1
ATOM 560 N N . LEU A 1 74 ? -21.547 4.953 -1.848 1 90.38 74 LEU A N 1
ATOM 561 C CA . LEU A 1 74 ? -22.672 5.754 -2.312 1 90.38 74 LEU A CA 1
ATOM 562 C C . LEU A 1 74 ? -23.688 5.965 -1.193 1 90.38 74 LEU A C 1
ATOM 564 O O . LEU A 1 74 ? -24.391 6.973 -1.177 1 90.38 74 LEU A O 1
ATOM 568 N N . VAL A 1 75 ? -23.734 5.141 -0.264 1 91.88 75 VAL A N 1
ATOM 569 C CA . VAL A 1 75 ? -24.797 5.227 0.73 1 91.88 75 VAL A CA 1
ATOM 570 C C . VAL A 1 75 ? -24.281 5.969 1.964 1 91.88 75 VAL A C 1
ATOM 572 O O . VAL A 1 75 ? -25.047 6.227 2.896 1 91.88 75 VAL A O 1
ATOM 575 N N . ILE A 1 76 ? -23.078 6.336 1.994 1 90.62 76 ILE A N 1
ATOM 576 C CA . ILE A 1 76 ? -22.469 6.996 3.145 1 90.62 76 ILE A CA 1
ATOM 577 C C . ILE A 1 76 ? -23.297 8.227 3.525 1 90.62 76 ILE A C 1
ATOM 579 O O . ILE A 1 76 ? -23.625 8.422 4.699 1 90.62 76 ILE A O 1
ATOM 583 N N . PRO A 1 77 ? -23.75 9.055 2.537 1 89 77 PRO A N 1
ATOM 584 C CA . PRO A 1 77 ? -24.453 10.289 2.895 1 89 77 PRO A CA 1
ATOM 585 C C . PRO A 1 77 ? -25.797 10.023 3.566 1 89 77 PRO A C 1
ATOM 587 O O . PRO A 1 77 ? -26.375 10.93 4.176 1 89 77 PRO A O 1
ATOM 590 N N . PHE A 1 78 ? -26.203 8.844 3.506 1 91.62 78 PHE A N 1
ATOM 591 C CA . PHE A 1 78 ? -27.5 8.516 4.086 1 91.62 78 PHE A CA 1
ATOM 592 C C . PHE A 1 78 ? -27.344 8.109 5.551 1 91.62 78 PHE A C 1
ATOM 594 O O . PHE A 1 78 ? -28.344 7.969 6.266 1 91.62 78 PHE A O 1
ATOM 601 N N . PHE A 1 79 ? -26.156 7.922 6.035 1 91.88 79 PHE A N 1
ATOM 602 C CA . PHE A 1 79 ? -25.922 7.512 7.414 1 91.88 79 PHE A CA 1
ATOM 603 C C . PHE A 1 79 ? -25.562 8.711 8.281 1 91.88 79 PHE A C 1
ATOM 605 O O . PHE A 1 79 ? -24.406 9.125 8.328 1 91.88 79 PHE A O 1
ATOM 612 N N . THR A 1 80 ? -26.547 9.195 9.031 1 90.69 80 THR A N 1
ATOM 613 C CA . THR A 1 80 ? -26.422 10.5 9.68 1 90.69 80 THR A CA 1
ATOM 614 C C . THR A 1 80 ? -26.203 10.328 11.18 1 90.69 80 THR A C 1
ATOM 616 O O . THR A 1 80 ? -26.266 11.305 11.938 1 90.69 80 THR A O 1
ATOM 619 N N . ASN A 1 81 ? -26.016 9.188 11.578 1 92.69 81 ASN A N 1
ATOM 620 C CA . ASN A 1 81 ? -25.719 8.984 12.992 1 92.69 81 ASN A CA 1
ATOM 621 C C . ASN A 1 81 ? -24.484 8.109 13.172 1 92.69 81 ASN A C 1
ATOM 623 O O . ASN A 1 81 ? -24.062 7.422 12.242 1 92.69 81 ASN A O 1
ATOM 627 N N . PHE A 1 82 ? -24 8.141 14.391 1 94.75 82 PHE A N 1
ATOM 628 C CA . PHE A 1 82 ? -22.734 7.477 14.711 1 94.75 82 PHE A CA 1
ATOM 629 C C . PHE A 1 82 ? -22.844 5.98 14.438 1 94.75 82 PHE A C 1
ATOM 631 O O . PHE A 1 82 ? -21.984 5.414 13.758 1 94.75 82 PHE A O 1
ATOM 638 N N . TYR A 1 83 ? -23.859 5.324 14.898 1 95.12 83 TYR A N 1
ATOM 639 C CA . TYR A 1 83 ? -23.969 3.871 14.82 1 95.12 83 TYR A CA 1
ATOM 640 C C . TYR A 1 83 ? -24.156 3.418 13.375 1 95.12 83 TYR A C 1
ATOM 642 O O . TYR A 1 83 ? -23.562 2.42 12.953 1 95.12 83 TYR A O 1
ATOM 650 N N . TYR A 1 84 ? -24.922 4.168 12.648 1 94.69 84 TYR A N 1
ATOM 651 C CA . TYR A 1 84 ? -25.156 3.814 11.258 1 94.69 84 TYR A CA 1
ATOM 652 C C . TYR A 1 84 ? -23.891 4.027 10.422 1 94.69 84 TYR A C 1
ATOM 654 O O . TYR A 1 84 ? -23.547 3.197 9.578 1 94.69 84 TYR A O 1
ATOM 662 N N . LEU A 1 85 ? -23.25 5.102 10.703 1 95.56 85 LEU A N 1
ATOM 663 C CA . LEU A 1 85 ? -22.016 5.371 9.977 1 95.56 85 LEU A CA 1
ATOM 664 C C . LEU A 1 85 ? -20.938 4.352 10.328 1 95.56 85 LEU A C 1
ATOM 666 O O . LEU A 1 85 ? -20.219 3.875 9.453 1 95.56 85 LEU A O 1
ATOM 670 N N . MET A 1 86 ? -20.859 4.035 11.586 1 96.19 86 MET A N 1
ATOM 671 C CA . MET A 1 86 ? -19.906 3.031 12.039 1 96.19 86 MET A CA 1
ATOM 672 C C . MET A 1 86 ? -20.156 1.694 11.344 1 96.19 86 MET A C 1
ATOM 674 O O . MET A 1 86 ? -19.219 1.041 10.891 1 96.19 86 MET A O 1
ATOM 678 N N . SER A 1 87 ? -21.344 1.297 11.289 1 95.94 87 SER A N 1
ATOM 679 C CA . SER A 1 87 ? -21.688 0.039 10.633 1 95.94 87 SER A CA 1
ATOM 680 C C . SER A 1 87 ? -21.359 0.075 9.148 1 95.94 87 SER A C 1
ATOM 682 O O . SER A 1 87 ? -20.828 -0.899 8.602 1 95.94 87 SER A O 1
ATOM 684 N N . CYS A 1 88 ? -21.672 1.136 8.539 1 95.75 88 CYS A N 1
ATOM 685 C CA . CYS A 1 88 ? -21.375 1.298 7.121 1 95.75 88 CYS A CA 1
ATOM 686 C C . CYS A 1 88 ? -19.859 1.224 6.879 1 95.75 88 CYS A C 1
ATOM 688 O O . CYS A 1 88 ? -19.406 0.531 5.965 1 95.75 88 CYS A O 1
ATOM 690 N N . MET A 1 89 ? -19.125 1.876 7.719 1 96.25 89 MET A N 1
ATOM 691 C CA . MET A 1 89 ? -17.688 1.909 7.562 1 96.25 89 MET A CA 1
ATOM 692 C C . MET A 1 89 ? -17.062 0.547 7.871 1 96.25 89 MET A C 1
ATOM 694 O O . MET A 1 89 ? -16.047 0.177 7.297 1 96.25 89 MET A O 1
ATOM 698 N N . PHE A 1 90 ? -17.672 -0.137 8.742 1 96.38 90 PHE A N 1
ATOM 699 C CA . PHE A 1 90 ? -17.219 -1.494 9.016 1 96.38 90 PHE A CA 1
ATOM 700 C C . PHE A 1 90 ? -17.359 -2.373 7.777 1 96.38 90 PHE A C 1
ATOM 702 O O . PHE A 1 90 ? -16.438 -3.133 7.445 1 96.38 90 PHE A O 1
ATOM 709 N N . VAL A 1 91 ? -18.453 -2.256 7.109 1 95.19 91 VAL A N 1
ATOM 710 C CA . VAL A 1 91 ? -18.672 -3.025 5.891 1 95.19 91 VAL A CA 1
ATOM 711 C C . VAL A 1 91 ? -17.719 -2.574 4.801 1 95.19 91 VAL A C 1
ATOM 713 O O . VAL A 1 91 ? -17.141 -3.4 4.09 1 95.19 91 VAL A O 1
ATOM 716 N N . CYS A 1 92 ? -17.609 -1.297 4.711 1 94.75 92 CYS A N 1
ATOM 717 C CA . CY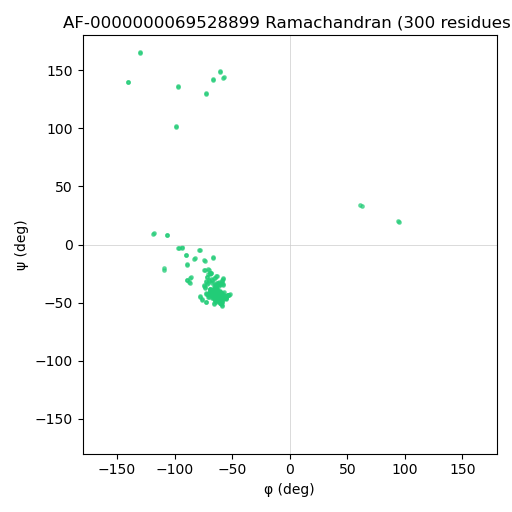S A 1 92 ? -16.688 -0.74 3.729 1 94.75 92 CYS A CA 1
ATOM 718 C C . CYS A 1 92 ? -15.273 -1.273 3.939 1 94.75 92 CYS A C 1
ATOM 720 O O . CYS A 1 92 ? -14.617 -1.683 2.984 1 94.75 92 CYS A O 1
ATOM 722 N N . GLY A 1 93 ? -14.852 -1.271 5.137 1 94.56 93 GLY A N 1
ATOM 723 C CA . GLY A 1 93 ? -13.531 -1.797 5.457 1 94.56 93 GLY A CA 1
ATOM 724 C C . GLY A 1 93 ? -13.375 -3.266 5.113 1 94.56 93 GLY A C 1
ATOM 725 O O . GLY A 1 93 ? -12.367 -3.67 4.527 1 94.56 93 GLY A O 1
ATOM 7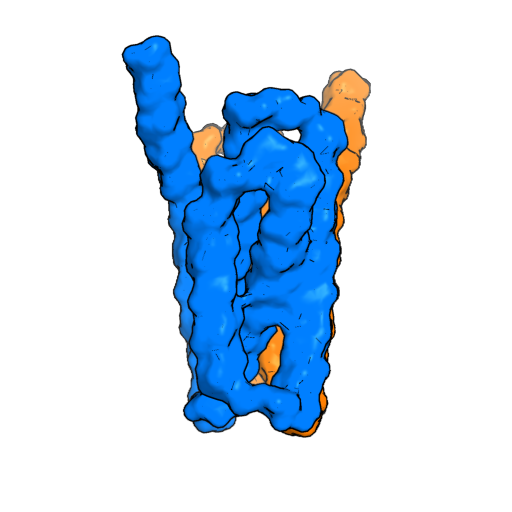26 N N . PHE A 1 94 ? -14.32 -3.984 5.445 1 95.31 94 PHE A N 1
ATOM 727 C CA . PHE A 1 94 ? -14.297 -5.422 5.188 1 95.31 94 PHE A CA 1
ATOM 728 C C . PHE A 1 94 ? -14.18 -5.703 3.695 1 95.31 94 PHE A C 1
ATOM 730 O O . PHE A 1 94 ? -13.375 -6.535 3.275 1 95.31 94 PHE A O 1
ATOM 737 N N . VAL A 1 95 ? -14.93 -5.039 2.939 1 93.81 95 VAL A N 1
ATOM 738 C CA . VAL A 1 95 ? -14.938 -5.23 1.494 1 93.81 95 VAL A CA 1
ATOM 739 C C . VAL A 1 95 ? -13.633 -4.723 0.896 1 93.81 95 VAL A C 1
ATOM 741 O O . VAL A 1 95 ? -13.102 -5.316 -0.046 1 93.81 95 VAL A O 1
ATOM 744 N N . LEU A 1 96 ? -13.148 -3.648 1.412 1 92.5 96 LEU A N 1
ATOM 745 C CA . LEU A 1 96 ? -11.875 -3.102 0.953 1 92.5 96 LEU A CA 1
ATOM 746 C C . LEU A 1 96 ? -10.75 -4.109 1.153 1 92.5 96 LEU A C 1
ATOM 748 O O . LEU A 1 96 ? -9.891 -4.277 0.279 1 92.5 96 LEU A O 1
ATOM 752 N N . GLY A 1 97 ? -10.734 -4.727 2.295 1 91.06 97 GLY A N 1
ATOM 753 C CA . GLY A 1 97 ? -9.75 -5.77 2.535 1 91.06 97 GLY A CA 1
ATOM 754 C C . GLY A 1 97 ? -9.789 -6.871 1.493 1 91.06 97 GLY A C 1
ATOM 755 O O . GLY A 1 97 ? -8.734 -7.359 1.063 1 91.06 97 GLY A O 1
ATOM 756 N N . GLY A 1 98 ? -10.953 -7.266 1.184 1 90.94 98 GLY A N 1
ATOM 757 C CA . GLY A 1 98 ? -11.109 -8.258 0.13 1 90.94 98 GLY A CA 1
ATOM 758 C C . GLY A 1 98 ? -10.57 -7.793 -1.21 1 90.94 98 GLY A C 1
ATOM 759 O O . GLY A 1 98 ? -9.93 -8.555 -1.926 1 90.94 98 GLY A O 1
ATOM 760 N N . ASN A 1 99 ? -10.859 -6.598 -1.501 1 88.88 99 ASN A N 1
ATOM 761 C CA . ASN A 1 99 ? -10.391 -6.035 -2.76 1 88.88 99 ASN A CA 1
ATOM 762 C C . ASN A 1 99 ? -8.867 -5.934 -2.791 1 88.88 99 ASN A C 1
ATOM 764 O O . ASN A 1 99 ? -8.25 -6.074 -3.85 1 88.88 99 ASN A O 1
ATOM 768 N N . CYS A 1 100 ? -8.305 -5.781 -1.712 1 87.44 100 CYS A N 1
ATOM 769 C CA . CYS A 1 100 ? -6.855 -5.641 -1.591 1 87.44 100 CYS A CA 1
ATOM 770 C C . CYS A 1 100 ? -6.152 -6.941 -1.956 1 87.44 100 CYS A C 1
ATOM 772 O O . CYS A 1 100 ? -5.113 -6.926 -2.617 1 87.44 100 CYS A O 1
ATOM 774 N N . ILE A 1 101 ? -6.621 -8.008 -1.56 1 89.06 101 ILE A N 1
ATOM 775 C CA . ILE A 1 101 ? -5.898 -9.258 -1.782 1 89.06 101 ILE A CA 1
ATOM 776 C C . ILE A 1 101 ? -6.316 -9.859 -3.121 1 89.06 101 ILE A C 1
ATOM 778 O O . ILE A 1 101 ? -5.613 -10.711 -3.67 1 89.06 101 ILE A O 1
ATOM 782 N N . MET A 1 102 ? -7.402 -9.406 -3.621 1 89.5 102 MET A N 1
ATOM 783 C CA . MET A 1 102 ? -7.961 -9.977 -4.844 1 89.5 102 MET A CA 1
ATOM 784 C C . MET A 1 102 ? -7.039 -9.727 -6.031 1 89.5 102 MET A C 1
ATOM 786 O O . MET A 1 102 ? -6.852 -10.609 -6.875 1 89.5 102 MET A O 1
ATOM 790 N N . TYR A 1 103 ? -6.43 -8.688 -6.105 1 87.81 103 TYR A N 1
ATOM 791 C CA . TYR A 1 103 ? -5.711 -8.289 -7.309 1 87.81 103 TYR A CA 1
ATOM 792 C C . TYR A 1 103 ? -4.449 -9.125 -7.496 1 87.81 103 TYR A C 1
ATOM 794 O O . TYR A 1 103 ? -4.215 -9.672 -8.578 1 87.81 103 TYR A O 1
ATOM 802 N N . PRO A 1 104 ? -3.664 -9.25 -6.484 1 90.19 104 PRO A N 1
ATOM 803 C CA . PRO A 1 104 ? -2.525 -10.148 -6.695 1 90.19 104 PRO A CA 1
ATOM 804 C C . PRO A 1 104 ? -2.951 -11.594 -6.965 1 90.19 104 PRO A C 1
ATOM 806 O O . PRO A 1 104 ? -2.277 -12.305 -7.707 1 90.19 104 PRO A O 1
ATOM 809 N N . ILE A 1 105 ? -3.975 -11.984 -6.398 1 91.31 105 ILE A N 1
ATOM 810 C CA . ILE A 1 105 ? -4.477 -13.336 -6.617 1 91.31 105 ILE A CA 1
ATOM 811 C C . ILE A 1 105 ? -4.941 -13.484 -8.062 1 91.31 105 ILE A C 1
ATOM 813 O O . ILE A 1 105 ? -4.695 -14.516 -8.695 1 91.31 105 ILE A O 1
ATOM 817 N N . LEU A 1 106 ? -5.602 -12.484 -8.594 1 91.5 106 LEU A N 1
ATOM 818 C CA . LEU A 1 106 ? -6.027 -12.508 -9.992 1 91.5 106 LEU A CA 1
ATOM 819 C C . LEU A 1 106 ? -4.828 -12.656 -10.922 1 91.5 106 LEU A C 1
ATOM 821 O O . LEU A 1 106 ? -4.891 -13.391 -11.906 1 91.5 106 LEU A O 1
ATOM 825 N N . VAL A 1 107 ? -3.834 -11.992 -10.648 1 92.06 107 VAL A N 1
ATOM 826 C CA . VAL A 1 107 ? -2.631 -12.047 -11.469 1 92.06 107 VAL A CA 1
ATOM 827 C C . VAL A 1 107 ? -2.061 -13.461 -11.453 1 92.06 107 VAL A C 1
ATOM 829 O O . VAL A 1 107 ? -1.759 -14.031 -12.508 1 92.06 107 VAL A O 1
ATOM 832 N N . THR A 1 108 ? -1.95 -14.062 -10.281 1 90.56 108 THR A N 1
ATOM 833 C CA . THR A 1 108 ? -1.301 -15.367 -10.164 1 90.56 108 THR A CA 1
ATOM 834 C C . THR A 1 108 ? -2.197 -16.469 -10.719 1 90.56 108 THR A C 1
ATOM 836 O O . THR A 1 108 ? -1.72 -17.547 -11.062 1 90.56 108 THR A O 1
ATOM 839 N N . HIS A 1 109 ? -3.422 -16.203 -10.773 1 89.25 109 HIS A N 1
ATOM 840 C CA . HIS A 1 109 ? -4.348 -17.188 -11.305 1 89.25 109 HIS A CA 1
ATOM 841 C C . HIS A 1 109 ? -4.461 -17.078 -12.828 1 89.25 109 HIS A C 1
ATOM 843 O O . HIS A 1 109 ? -4.629 -18.094 -13.516 1 89.25 109 HIS A O 1
ATOM 849 N N . TYR A 1 110 ? -4.336 -15.883 -13.352 1 91.38 110 TYR A N 1
ATOM 850 C CA . TYR A 1 110 ? -4.668 -15.703 -14.758 1 91.38 110 TYR A CA 1
ATOM 851 C C . TYR A 1 110 ? -3.41 -15.469 -15.586 1 91.38 110 TYR A C 1
ATOM 853 O O . TYR A 1 110 ? -3.438 -15.586 -16.812 1 91.38 110 TYR A O 1
ATOM 861 N N . VAL A 1 111 ? -2.43 -15.07 -15.023 1 92.75 111 VAL A N 1
ATOM 862 C CA . VAL A 1 111 ? -1.198 -14.789 -15.758 1 92.75 111 VAL A CA 1
ATOM 863 C C . VAL A 1 111 ? -0.26 -15.992 -15.664 1 92.75 111 VAL A C 1
ATOM 865 O O . VAL A 1 111 ? -0.115 -16.594 -14.602 1 92.75 111 VAL A O 1
ATOM 868 N N . ASP A 1 112 ? 0.345 -16.344 -16.812 1 93.44 112 ASP A N 1
ATOM 869 C CA . ASP A 1 112 ? 1.319 -17.422 -16.828 1 93.44 112 ASP A CA 1
ATOM 870 C C . ASP A 1 112 ? 2.502 -17.125 -15.922 1 93.44 112 ASP A C 1
ATOM 872 O O . ASP A 1 112 ? 2.906 -15.969 -15.781 1 93.44 112 ASP A O 1
ATOM 876 N N . LYS A 1 113 ? 3.049 -18.188 -15.383 1 89.12 113 LYS A N 1
ATOM 877 C CA . LYS A 1 113 ? 4.141 -18.062 -14.414 1 89.12 113 LYS A CA 1
ATOM 878 C C . LYS A 1 113 ? 5.316 -17.297 -15.023 1 89.12 113 LYS A C 1
ATOM 880 O O . LYS A 1 113 ? 6 -16.547 -14.336 1 89.12 113 LYS A O 1
ATOM 885 N N . ARG A 1 114 ? 5.516 -17.375 -16.344 1 90.75 114 ARG A N 1
ATOM 886 C CA . ARG A 1 114 ? 6.648 -16.766 -17.031 1 90.75 114 ARG A CA 1
ATOM 887 C C . ARG A 1 114 ? 6.52 -15.242 -17.047 1 90.75 114 ARG A C 1
ATOM 889 O O . ARG A 1 114 ? 7.516 -14.531 -17.172 1 90.75 114 ARG A O 1
ATOM 896 N N . ASP A 1 115 ? 5.289 -14.742 -16.891 1 94.56 115 ASP A N 1
ATOM 897 C CA . ASP A 1 115 ? 5.047 -13.305 -16.938 1 94.56 115 ASP A CA 1
ATOM 898 C C . ASP A 1 115 ? 4.484 -12.789 -15.617 1 94.56 115 ASP A C 1
ATOM 900 O O . ASP A 1 115 ? 4.062 -11.633 -15.516 1 94.56 115 ASP A O 1
ATOM 904 N N . GLU A 1 116 ? 4.512 -13.633 -14.648 1 93.69 116 GLU A N 1
ATOM 905 C CA . GLU A 1 116 ? 3.838 -13.344 -13.391 1 93.69 116 GLU A CA 1
ATOM 906 C C . GLU A 1 116 ? 4.523 -12.203 -12.648 1 93.69 116 GLU A C 1
ATOM 908 O O . GLU A 1 116 ? 3.855 -11.312 -12.117 1 93.69 116 GLU A O 1
ATOM 913 N N . SER A 1 117 ? 5.828 -12.203 -12.633 1 92.62 117 SER A N 1
ATOM 914 C CA . SER A 1 117 ? 6.562 -11.172 -11.906 1 92.62 117 SER A CA 1
ATOM 915 C C . SER A 1 117 ? 6.352 -9.797 -12.531 1 92.62 117 SER A C 1
ATOM 917 O O . SER A 1 117 ? 6.125 -8.812 -11.82 1 92.62 117 SER A O 1
ATOM 919 N N . VAL A 1 118 ? 6.43 -9.734 -13.82 1 93.88 118 VAL A N 1
ATOM 920 C CA . VAL A 1 118 ? 6.223 -8.461 -14.508 1 93.88 118 VAL A CA 1
ATOM 921 C C . VAL A 1 118 ? 4.785 -7.996 -14.312 1 93.88 118 VAL A C 1
ATOM 923 O O . VAL A 1 118 ? 4.527 -6.801 -14.141 1 93.88 118 VAL A O 1
ATOM 926 N N . ALA A 1 119 ? 3.881 -8.906 -14.344 1 94.69 119 ALA A N 1
ATOM 927 C CA . ALA A 1 119 ? 2.477 -8.57 -14.141 1 94.69 119 ALA A CA 1
ATOM 928 C C . ALA A 1 119 ? 2.248 -8.016 -12.734 1 94.69 119 ALA A C 1
ATOM 930 O O . ALA A 1 119 ? 1.521 -7.035 -12.555 1 94.69 119 ALA A O 1
ATOM 931 N N . LEU A 1 120 ? 2.824 -8.633 -11.797 1 92.44 120 LEU A N 1
ATOM 932 C CA . LEU A 1 120 ? 2.742 -8.133 -10.43 1 92.44 120 LEU A CA 1
ATOM 933 C C . LEU A 1 120 ? 3.404 -6.766 -10.312 1 92.44 120 LEU A C 1
ATOM 935 O O . LEU A 1 120 ? 2.896 -5.883 -9.617 1 92.44 120 LEU A O 1
ATOM 939 N N . GLY A 1 121 ? 4.508 -6.645 -10.953 1 90.94 121 GLY A N 1
ATOM 940 C CA . GLY A 1 121 ? 5.156 -5.344 -11 1 90.94 121 GLY A CA 1
ATOM 941 C C . GLY A 1 121 ? 4.289 -4.27 -11.625 1 90.94 121 GLY A C 1
ATOM 942 O O . GLY A 1 121 ? 4.207 -3.152 -11.109 1 90.94 121 GLY A O 1
ATOM 943 N N . CYS A 1 122 ? 3.666 -4.551 -12.703 1 93.5 122 CYS A N 1
ATOM 944 C CA . CYS A 1 122 ? 2.756 -3.619 -13.359 1 93.5 122 CYS A CA 1
ATOM 945 C C . CYS A 1 122 ? 1.605 -3.234 -12.438 1 93.5 122 CYS A C 1
ATOM 947 O O . CYS A 1 122 ? 1.236 -2.062 -12.359 1 93.5 122 CYS A O 1
ATOM 949 N N . LEU A 1 123 ? 1.088 -4.227 -11.828 1 90.56 123 LEU A N 1
ATOM 950 C CA . LEU A 1 123 ? 0.017 -3.98 -10.875 1 90.56 123 LEU A CA 1
ATOM 951 C C . LEU A 1 123 ? 0.461 -2.99 -9.805 1 90.56 123 LEU A C 1
ATOM 953 O O . LEU A 1 123 ? -0.259 -2.039 -9.492 1 90.56 123 LEU A O 1
ATOM 957 N N . GLN A 1 124 ? 1.584 -3.191 -9.289 1 88.62 124 GLN A N 1
ATOM 958 C CA . GLN A 1 124 ? 2.104 -2.34 -8.227 1 88.62 124 GLN A CA 1
ATOM 959 C C . GLN A 1 124 ? 2.5 -0.967 -8.766 1 88.62 124 GLN A C 1
ATOM 961 O O . GLN A 1 124 ? 2.391 0.037 -8.055 1 88.62 124 GLN A O 1
ATOM 966 N N . PHE A 1 125 ? 2.971 -0.982 -9.984 1 90.25 125 PHE A N 1
ATOM 967 C CA . PHE A 1 125 ? 3.297 0.286 -10.625 1 90.25 125 PHE A CA 1
ATOM 968 C C . PHE A 1 125 ? 2.062 1.174 -10.727 1 90.25 125 PHE A C 1
ATOM 970 O O . PHE A 1 125 ? 2.096 2.34 -10.328 1 90.25 125 PHE A O 1
ATOM 977 N N . TYR A 1 126 ? 1.044 0.675 -11.195 1 87.81 126 TYR A N 1
ATOM 978 C CA . TYR A 1 126 ? -0.205 1.425 -11.289 1 87.81 126 TYR A CA 1
ATOM 979 C C . TYR A 1 126 ? -0.666 1.881 -9.906 1 87.81 126 TYR A C 1
ATOM 981 O O . TYR A 1 126 ? -1.148 3.004 -9.75 1 87.81 126 TYR A O 1
ATOM 989 N N . GLY A 1 127 ? -0.536 0.995 -8.945 1 84.25 127 GLY A N 1
ATOM 990 C CA . GLY A 1 127 ? -0.858 1.372 -7.578 1 84.25 127 GLY A CA 1
ATOM 991 C C . GLY A 1 127 ? -0.025 2.531 -7.066 1 84.25 127 GLY A C 1
ATOM 992 O O . GLY A 1 127 ? -0.547 3.438 -6.414 1 84.25 127 GLY A O 1
ATOM 993 N N . GLY A 1 128 ? 1.251 2.484 -7.355 1 83.56 128 GLY A N 1
ATOM 994 C CA . GLY A 1 128 ? 2.141 3.564 -6.961 1 83.56 128 GLY A CA 1
ATOM 995 C C . GLY A 1 128 ? 1.771 4.898 -7.582 1 83.56 128 GLY A C 1
ATOM 996 O O . GLY A 1 128 ? 1.814 5.934 -6.914 1 83.56 128 GLY A O 1
ATOM 997 N N . VAL A 1 129 ? 1.407 4.906 -8.781 1 87.44 129 VAL A N 1
ATOM 998 C CA . VAL A 1 129 ? 1.004 6.121 -9.484 1 87.44 129 VAL A CA 1
ATOM 999 C C . VAL A 1 129 ? -0.249 6.703 -8.836 1 87.44 129 VAL A C 1
ATOM 1001 O O . VAL A 1 129 ? -0.337 7.914 -8.617 1 87.44 129 VAL A O 1
ATOM 1004 N N . LEU A 1 130 ? -1.146 5.863 -8.492 1 83.19 130 LEU A N 1
ATOM 1005 C CA . LEU A 1 130 ? -2.389 6.305 -7.867 1 83.19 130 LEU A CA 1
ATOM 1006 C C . LEU A 1 130 ? -2.121 6.914 -6.496 1 83.19 130 LEU A C 1
ATOM 1008 O O . LEU A 1 130 ? -2.707 7.938 -6.145 1 83.19 130 LEU A O 1
ATOM 1012 N N . VAL A 1 131 ? -1.229 6.27 -5.793 1 77 131 VAL A N 1
ATOM 1013 C CA . VAL A 1 131 ? -0.888 6.773 -4.465 1 77 131 VAL A CA 1
ATOM 1014 C C . VAL A 1 131 ? -0.254 8.156 -4.586 1 77 131 VAL A C 1
ATOM 1016 O O . VAL A 1 131 ? -0.54 9.047 -3.783 1 77 131 VAL A O 1
ATOM 1019 N N . LEU A 1 132 ? 0.524 8.383 -5.535 1 78.19 132 LEU A N 1
ATOM 1020 C CA . LEU A 1 132 ? 1.191 9.664 -5.75 1 78.19 132 LEU A CA 1
ATOM 1021 C C . LEU A 1 132 ? 0.184 10.742 -6.129 1 78.19 132 LEU A C 1
ATOM 1023 O O . LEU A 1 132 ? 0.367 11.914 -5.789 1 78.19 132 LEU A O 1
ATOM 1027 N N . LEU A 1 133 ? -0.814 10.375 -6.746 1 82 133 LEU A N 1
ATOM 1028 C CA . LEU A 1 133 ? -1.81 11.328 -7.223 1 82 133 LEU A CA 1
ATOM 1029 C C . LEU A 1 133 ? -2.789 11.695 -6.113 1 82 133 LEU A C 1
ATOM 1031 O O . LEU A 1 133 ? -3.512 12.688 -6.219 1 82 133 LEU A O 1
ATOM 1035 N N . LEU A 1 134 ? -2.697 10.953 -5.102 1 73.94 134 LEU A N 1
ATOM 1036 C CA . LEU A 1 134 ? -3.707 11.094 -4.059 1 73.94 134 LEU A CA 1
ATOM 1037 C C . LEU A 1 134 ? -3.607 12.469 -3.396 1 73.94 134 LEU A C 1
ATOM 1039 O O . LEU A 1 134 ? -4.598 13.195 -3.316 1 73.94 134 LEU A O 1
ATOM 1043 N N . PRO A 1 135 ? -2.408 12.836 -2.965 1 69.88 135 PRO A N 1
ATOM 1044 C CA . PRO A 1 135 ? -2.332 14.125 -2.268 1 69.88 135 PRO A CA 1
ATOM 1045 C C . PRO A 1 135 ? -2.783 15.289 -3.139 1 69.88 135 PRO A C 1
ATOM 1047 O O . PRO A 1 135 ? -3.615 16.094 -2.713 1 69.88 135 PRO A O 1
ATOM 1050 N N . PRO A 1 136 ? -2.311 15.453 -4.285 1 74.25 136 PRO A N 1
ATOM 1051 C CA . PRO A 1 136 ? -2.814 16.547 -5.121 1 74.25 136 PRO A CA 1
ATOM 1052 C C . PRO A 1 136 ? -4.316 16.453 -5.375 1 74.25 136 PRO A C 1
ATOM 1054 O O . PRO A 1 136 ? -5 17.469 -5.477 1 74.25 136 PRO A O 1
ATOM 1057 N N . MET A 1 137 ? -4.891 15.32 -5.43 1 79.12 137 MET A N 1
ATOM 1058 C CA . MET A 1 137 ? -6.32 15.141 -5.656 1 79.12 137 MET A CA 1
ATOM 1059 C C . MET A 1 137 ? -7.125 15.578 -4.434 1 79.12 137 MET A C 1
ATOM 1061 O O . MET A 1 137 ? -8.164 16.219 -4.566 1 79.12 137 MET A O 1
ATOM 1065 N N . ILE A 1 138 ? -6.574 15.141 -3.348 1 70.75 138 ILE A N 1
ATOM 1066 C CA . ILE A 1 138 ? -7.215 15.547 -2.104 1 70.75 138 ILE A CA 1
ATOM 1067 C C . ILE A 1 138 ? -7.121 17.062 -1.948 1 70.75 138 ILE A C 1
ATOM 1069 O O . ILE A 1 138 ? -8.086 17.719 -1.534 1 70.75 138 ILE A O 1
ATOM 1073 N N . GLY A 1 139 ? -5.949 17.594 -2.236 1 70.56 139 GLY A N 1
ATOM 1074 C CA . GLY A 1 139 ? -5.785 19.047 -2.174 1 70.56 139 GLY A CA 1
ATOM 1075 C C . GLY A 1 139 ? -6.734 19.781 -3.088 1 70.56 139 GLY A C 1
ATOM 1076 O O . GLY A 1 139 ? -7.332 20.797 -2.686 1 70.56 139 GLY A O 1
ATOM 1077 N N . MET A 1 140 ? -6.836 19.344 -4.219 1 77.44 140 MET A N 1
ATOM 1078 C CA . MET A 1 140 ? -7.75 19.953 -5.176 1 77.44 140 MET A CA 1
ATOM 1079 C C . MET A 1 140 ? -9.195 19.859 -4.695 1 77.44 140 MET A C 1
ATOM 1081 O O . MET A 1 140 ? -9.977 20.797 -4.867 1 77.44 140 MET A O 1
ATOM 1085 N N . TYR A 1 141 ? -9.539 18.734 -4.176 1 75.12 141 TYR A N 1
ATOM 1086 C CA . TYR A 1 141 ? -10.875 18.5 -3.643 1 75.12 141 TYR A CA 1
ATOM 1087 C C . TYR A 1 141 ? -11.18 19.438 -2.484 1 75.12 141 TYR A C 1
ATOM 1089 O O . TYR A 1 141 ? -12.25 20.047 -2.436 1 75.12 141 TYR A O 1
ATOM 1097 N N . ARG A 1 142 ? -10.234 19.594 -1.595 1 72.12 142 ARG A N 1
ATOM 1098 C CA . ARG A 1 142 ? -10.43 20.453 -0.436 1 72.12 142 ARG A CA 1
ATOM 1099 C C . ARG A 1 142 ? -10.484 21.922 -0.851 1 72.12 142 ARG A C 1
ATOM 1101 O O . ARG A 1 142 ? -11.25 22.703 -0.291 1 72.12 142 ARG A O 1
ATOM 1108 N N . SER A 1 143 ? -9.602 22.281 -1.712 1 74.06 143 SER A N 1
ATOM 1109 C CA . SER A 1 143 ? -9.617 23.656 -2.195 1 74.06 143 SER A CA 1
ATOM 1110 C C . SER A 1 143 ? -10.93 23.969 -2.898 1 74.06 143 SER A C 1
ATOM 1112 O O . SER A 1 143 ? -11.461 25.078 -2.758 1 74.06 143 SER A O 1
ATOM 1114 N N . ALA A 1 144 ? -11.375 23.031 -3.521 1 68.62 144 ALA A N 1
ATOM 1115 C CA . ALA A 1 144 ? -12.633 23.234 -4.227 1 68.62 144 ALA A CA 1
ATOM 1116 C C . ALA A 1 144 ? -13.805 23.312 -3.248 1 68.62 144 ALA A C 1
ATOM 1118 O O . ALA A 1 144 ? -14.727 24.109 -3.443 1 68.62 144 ALA A O 1
ATOM 1119 N N . THR A 1 145 ? -13.742 22.422 -2.268 1 65.19 145 THR A N 1
ATOM 1120 C CA . THR A 1 145 ? -14.844 22.406 -1.314 1 65.19 145 THR A CA 1
ATOM 1121 C C . THR A 1 145 ? -14.711 23.547 -0.316 1 65.19 145 THR A C 1
ATOM 1123 O O . THR A 1 145 ? -15.719 24.047 0.198 1 65.19 145 THR A O 1
ATOM 1126 N N . SER A 1 146 ? -13.414 23.719 0.221 1 58.12 146 SER A N 1
ATOM 1127 C CA . SER A 1 146 ? -13.258 24.906 1.056 1 58.12 146 SER A CA 1
ATOM 1128 C C . SER A 1 146 ? -13.75 26.156 0.335 1 58.12 146 SER A C 1
ATOM 1130 O O . SER A 1 146 ? -14.328 27.047 0.959 1 58.12 146 SER A O 1
ATOM 1132 N N . VAL A 1 147 ? -13.391 26.141 -0.794 1 47.91 147 VAL A N 1
ATOM 1133 C CA . VAL A 1 147 ? -13.891 27.25 -1.577 1 47.91 147 VAL A CA 1
ATOM 1134 C C . VAL A 1 147 ? -15.414 27.203 -1.622 1 47.91 147 VAL A C 1
ATOM 1136 O O . VAL A 1 147 ? -16.078 28.25 -1.532 1 47.91 147 VAL A O 1
ATOM 1139 N N . ILE A 1 148 ? -15.891 26.078 -1.637 1 44.41 148 ILE A N 1
ATOM 1140 C CA . ILE A 1 148 ? -17.344 26.016 -1.676 1 44.41 148 ILE A CA 1
ATOM 1141 C C . ILE A 1 148 ? -17.922 26.375 -0.306 1 44.41 148 ILE A C 1
ATOM 1143 O O . ILE A 1 148 ? -18.969 27.031 -0.214 1 44.41 148 ILE A O 1
ATOM 1147 N N . SER A 1 149 ? -17.281 26.031 0.769 1 45.25 149 SER A N 1
ATOM 1148 C CA . SER A 1 149 ? -17.797 26.406 2.084 1 45.25 149 SER A CA 1
ATOM 1149 C C . SER A 1 149 ? -17.688 27.906 2.312 1 45.25 149 SER A C 1
ATOM 1151 O O . SER A 1 149 ? -18.438 28.484 3.104 1 45.25 149 SER A O 1
ATOM 1153 N N . VAL A 1 150 ? -16.562 28.562 1.87 1 39.19 150 VAL A N 1
ATOM 1154 C CA . VAL A 1 150 ? -16.469 30 2.045 1 39.19 150 VAL A CA 1
ATOM 1155 C C . VAL A 1 150 ? -17.531 30.703 1.178 1 39.19 150 VAL A C 1
ATOM 1157 O O . VAL A 1 150 ? -17.953 31.812 1.481 1 39.19 150 VAL A O 1
ATOM 1160 N N . ILE A 1 151 ? -17.75 30.078 0.14 1 38.5 151 ILE A N 1
ATOM 1161 C CA . ILE A 1 151 ? -18.734 30.781 -0.671 1 38.5 151 ILE A CA 1
ATOM 1162 C C . ILE A 1 151 ? -20.125 30.609 -0.067 1 38.5 151 ILE A C 1
ATOM 1164 O O . ILE A 1 151 ? -21.062 31.312 -0.452 1 38.5 151 ILE A O 1
ATOM 1168 N N . LYS A 1 152 ? -20.219 29.703 0.824 1 38.25 152 LYS A N 1
ATOM 1169 C CA . LYS A 1 152 ? -21.516 29.812 1.483 1 38.25 152 LYS A CA 1
ATOM 1170 C C . LYS A 1 152 ? -21.453 30.781 2.654 1 38.25 152 LYS A C 1
ATOM 1172 O O . LYS A 1 152 ? -20.438 30.875 3.34 1 38.25 152 LYS A O 1
ATOM 1177 N N . MET B 1 1 ? 2.736 -5.145 0.798 1 51.56 1 MET B N 1
ATOM 1178 C CA . MET B 1 1 ? 2.34 -3.865 0.222 1 51.56 1 MET B CA 1
ATOM 1179 C C . MET B 1 1 ? 2.172 -2.809 1.309 1 51.56 1 MET B C 1
ATOM 1181 O O . MET B 1 1 ? 2.857 -1.785 1.297 1 51.56 1 MET B O 1
ATOM 1185 N N . SER B 1 2 ? 1.444 -3.17 2.238 1 57.66 2 SER B N 1
ATOM 1186 C CA . SER B 1 2 ? 1.193 -2.258 3.348 1 57.66 2 SER B CA 1
ATOM 1187 C C . SER B 1 2 ? 2.488 -1.895 4.07 1 57.66 2 SER B C 1
ATOM 1189 O O . SER B 1 2 ? 2.703 -0.732 4.422 1 57.66 2 SER B O 1
ATOM 1191 N N . PHE B 1 3 ? 3.373 -2.836 4.082 1 61.06 3 PHE B N 1
ATOM 1192 C CA . PHE B 1 3 ? 4.676 -2.625 4.703 1 61.06 3 PHE B CA 1
ATOM 1193 C C . PHE B 1 3 ? 5.453 -1.54 3.969 1 61.06 3 PHE B C 1
ATOM 1195 O O . PHE B 1 3 ? 6.078 -0.683 4.598 1 61.06 3 PHE B O 1
ATOM 1202 N N . PHE B 1 4 ? 5.125 -1.431 2.73 1 65.62 4 PHE B N 1
ATOM 1203 C CA . PHE B 1 4 ? 5.965 -0.58 1.895 1 65.62 4 PHE B CA 1
ATOM 1204 C C . PHE B 1 4 ? 5.465 0.86 1.916 1 65.62 4 PHE B C 1
ATOM 1206 O O . PHE B 1 4 ? 6.258 1.799 1.828 1 65.62 4 PHE B O 1
ATOM 1213 N N . VAL B 1 5 ? 4.23 0.838 2.082 1 68.44 5 VAL B N 1
ATOM 1214 C CA . VAL B 1 5 ? 3.68 2.178 2.264 1 68.44 5 VAL B CA 1
ATOM 1215 C C . VAL B 1 5 ? 4.23 2.795 3.547 1 68.44 5 VAL B C 1
ATOM 1217 O O . VAL B 1 5 ? 4.547 3.986 3.584 1 68.44 5 VAL B O 1
ATOM 1220 N N . PHE B 1 6 ? 4.367 1.934 4.484 1 72.5 6 PHE B N 1
ATOM 1221 C CA . PHE B 1 6 ? 4.969 2.361 5.742 1 72.5 6 PHE B CA 1
ATOM 1222 C C . PHE B 1 6 ? 6.387 2.875 5.512 1 72.5 6 PHE B C 1
ATOM 1224 O O . PHE B 1 6 ? 6.734 3.971 5.953 1 72.5 6 PHE B O 1
ATOM 1231 N N . LEU B 1 7 ? 7.121 2.092 4.828 1 76.88 7 LEU B N 1
ATOM 1232 C CA . LEU B 1 7 ? 8.5 2.482 4.562 1 76.88 7 LEU B CA 1
ATOM 1233 C C . LEU B 1 7 ? 8.555 3.734 3.695 1 76.88 7 LEU B C 1
ATOM 1235 O O . LEU B 1 7 ? 9.383 4.617 3.922 1 76.88 7 LEU B O 1
ATOM 1239 N N . PHE B 1 8 ? 7.672 3.768 2.801 1 82.81 8 PHE B N 1
ATOM 1240 C CA . PHE B 1 8 ? 7.598 4.91 1.899 1 82.81 8 PHE B CA 1
ATOM 1241 C C . PHE B 1 8 ? 7.309 6.191 2.672 1 82.81 8 PHE B C 1
ATOM 1243 O O . PHE B 1 8 ? 8.047 7.172 2.559 1 82.81 8 PHE B O 1
ATOM 1250 N N . MET B 1 9 ? 6.348 6.129 3.496 1 79.38 9 MET B N 1
ATOM 1251 C CA . MET B 1 9 ? 5.969 7.305 4.273 1 79.38 9 MET B CA 1
ATOM 1252 C C . MET B 1 9 ? 7.047 7.652 5.297 1 79.38 9 MET B C 1
ATOM 1254 O O . MET B 1 9 ? 7.316 8.828 5.539 1 79.38 9 MET B O 1
ATOM 1258 N N . ALA B 1 10 ? 7.547 6.691 5.871 1 81.5 10 ALA B N 1
ATOM 1259 C CA . ALA B 1 10 ? 8.602 6.906 6.863 1 81.5 10 ALA B CA 1
ATOM 1260 C C . ALA B 1 10 ? 9.82 7.578 6.238 1 81.5 10 ALA B C 1
ATOM 1262 O O . ALA B 1 10 ? 10.367 8.531 6.793 1 81.5 10 ALA B O 1
ATOM 1263 N N . ILE B 1 11 ? 10.18 7.117 5.133 1 87.25 11 ILE B N 1
ATOM 1264 C CA . ILE B 1 11 ? 11.367 7.648 4.465 1 87.25 11 ILE B CA 1
ATOM 1265 C C . ILE B 1 11 ? 11.109 9.086 4.027 1 87.25 11 ILE B C 1
ATOM 1267 O O . ILE B 1 11 ? 11.977 9.953 4.168 1 87.25 11 ILE B O 1
ATOM 1271 N N . ILE B 1 12 ? 9.914 9.297 3.545 1 86.19 12 ILE B N 1
ATOM 1272 C CA . ILE B 1 12 ? 9.562 10.648 3.129 1 86.19 12 ILE B CA 1
ATOM 1273 C C . ILE B 1 12 ? 9.609 11.594 4.332 1 86.19 12 ILE B C 1
ATOM 1275 O O . ILE B 1 12 ? 10.148 12.695 4.246 1 86.19 12 ILE B O 1
ATOM 1279 N N . THR B 1 13 ? 9.102 11.156 5.391 1 83.69 13 THR B N 1
ATOM 1280 C CA . THR B 1 13 ? 9.078 11.969 6.602 1 83.69 13 THR B CA 1
ATOM 1281 C C . THR B 1 13 ? 10.492 12.242 7.098 1 83.69 13 THR B C 1
ATOM 1283 O O . THR B 1 13 ? 10.836 13.383 7.41 1 83.69 13 THR B O 1
ATOM 1286 N N . ILE B 1 14 ? 11.266 11.273 7.164 1 84 14 ILE B N 1
ATOM 1287 C CA . ILE B 1 14 ? 12.641 11.406 7.629 1 84 14 ILE B CA 1
ATOM 1288 C C . ILE B 1 14 ? 13.414 12.336 6.699 1 84 14 ILE B C 1
ATOM 1290 O O . ILE B 1 14 ? 14.211 13.156 7.16 1 84 14 ILE B O 1
ATOM 1294 N N . THR B 1 15 ? 13.18 12.125 5.438 1 88.94 15 THR B N 1
ATOM 1295 C CA . THR B 1 15 ? 13.859 12.945 4.445 1 88.94 15 THR B CA 1
ATOM 1296 C C . THR B 1 15 ? 13.469 14.414 4.598 1 88.94 15 THR B C 1
ATOM 1298 O O . THR B 1 15 ? 14.328 15.297 4.574 1 88.94 15 THR B O 1
ATOM 1301 N N . ASN B 1 16 ? 12.188 14.609 4.746 1 86.88 16 ASN B N 1
ATOM 1302 C CA . ASN B 1 16 ? 11.711 15.977 4.949 1 86.88 16 ASN B CA 1
ATOM 1303 C C . ASN B 1 16 ? 12.344 16.609 6.188 1 86.88 16 ASN B C 1
ATOM 1305 O O . ASN B 1 16 ? 12.812 17.75 6.137 1 86.88 16 ASN B O 1
ATOM 1309 N N . ASP B 1 17 ? 12.32 15.953 7.27 1 85.25 17 ASP B N 1
ATOM 1310 C CA . ASP B 1 17 ? 12.875 16.453 8.523 1 85.25 17 ASP B CA 1
ATOM 1311 C C . ASP B 1 17 ? 14.375 16.703 8.398 1 85.25 17 ASP B C 1
ATOM 1313 O O . ASP B 1 17 ? 14.875 17.75 8.844 1 85.25 17 ASP B O 1
ATOM 1317 N N . TYR B 1 18 ? 15.055 15.789 7.848 1 89.38 18 TYR B N 1
ATOM 1318 C CA . TYR B 1 18 ? 16.5 15.906 7.703 1 89.38 18 TYR B CA 1
ATOM 1319 C C . TYR B 1 18 ? 16.859 17.062 6.773 1 89.38 18 TYR B C 1
ATOM 1321 O O . TYR B 1 18 ? 17.797 17.812 7.055 1 89.38 18 TYR B O 1
ATOM 1329 N N . ALA B 1 19 ? 16.203 17.156 5.66 1 90.75 19 ALA B N 1
ATOM 1330 C CA . ALA B 1 19 ? 16.438 18.25 4.711 1 90.75 19 ALA B CA 1
ATOM 1331 C C . ALA B 1 19 ? 16.234 19.609 5.375 1 90.75 19 ALA B C 1
ATOM 1333 O O . ALA B 1 19 ? 17 20.547 5.125 1 90.75 19 ALA B O 1
ATOM 1334 N N . SER B 1 20 ? 15.234 19.672 6.16 1 88.56 20 SER B N 1
ATOM 1335 C CA . SER B 1 20 ? 14.984 20.906 6.898 1 88.56 20 SER B CA 1
ATOM 1336 C C . SER B 1 20 ? 16.109 21.188 7.891 1 88.56 20 SER B C 1
ATOM 1338 O O . SER B 1 20 ? 16.547 22.344 8.031 1 88.56 20 SER B O 1
ATOM 1340 N N . ASP B 1 21 ? 16.578 20.234 8.531 1 88.31 21 ASP B N 1
ATOM 1341 C CA . ASP B 1 21 ? 17.625 20.375 9.531 1 88.31 21 ASP B CA 1
ATOM 1342 C C . ASP B 1 21 ? 18.922 20.875 8.906 1 88.31 21 ASP B C 1
ATOM 1344 O O . ASP B 1 21 ? 19.656 21.641 9.523 1 88.31 21 ASP B O 1
ATOM 1348 N N . ILE B 1 22 ? 19.188 20.453 7.766 1 91.94 22 ILE B N 1
ATOM 1349 C CA . ILE B 1 22 ? 20.469 20.812 7.156 1 91.94 22 ILE B CA 1
ATOM 1350 C C . ILE B 1 22 ? 20.297 22.062 6.301 1 91.94 22 ILE B C 1
ATOM 1352 O O . ILE B 1 22 ? 21.234 22.5 5.625 1 91.94 22 ILE B O 1
ATOM 1356 N N . GLY B 1 23 ? 19.047 22.594 6.184 1 91.31 23 GLY B N 1
ATOM 1357 C CA . GLY B 1 23 ? 18.828 23.922 5.621 1 91.31 23 GLY B CA 1
ATOM 1358 C C . GLY B 1 23 ? 18.5 23.891 4.141 1 91.31 23 GLY B C 1
ATOM 1359 O O . GLY B 1 23 ? 18.734 24.859 3.424 1 91.31 23 GLY B O 1
ATOM 1360 N N . ILE B 1 24 ? 18.094 22.828 3.645 1 92.62 24 ILE B N 1
ATOM 1361 C CA . ILE B 1 24 ? 17.656 22.766 2.254 1 92.62 24 ILE B CA 1
ATOM 1362 C C . ILE B 1 24 ? 16.312 23.469 2.107 1 92.62 24 ILE B C 1
ATOM 1364 O O . ILE B 1 24 ? 15.391 23.25 2.9 1 92.62 24 ILE B O 1
ATOM 1368 N N . ALA B 1 25 ? 16.312 24.359 1.125 1 92.19 25 ALA B N 1
ATOM 1369 C CA . ALA B 1 25 ? 15.078 25.109 0.88 1 92.19 25 ALA B CA 1
ATOM 1370 C C . ALA B 1 25 ? 13.914 24.156 0.592 1 92.19 25 ALA B C 1
ATOM 1372 O O . ALA B 1 25 ? 14.094 23.141 -0.077 1 92.19 25 ALA B O 1
ATOM 1373 N N . SER B 1 26 ? 12.719 24.469 1.029 1 88.38 26 SER B N 1
ATOM 1374 C CA . SER B 1 26 ? 11.523 23.641 0.917 1 88.38 26 SER B CA 1
ATOM 1375 C C . SER B 1 26 ? 11.188 23.344 -0.542 1 88.38 26 SER B C 1
ATOM 1377 O O . SER B 1 26 ? 10.719 22.25 -0.872 1 88.38 26 SER B O 1
ATOM 1379 N N . ASP B 1 27 ? 11.453 24.266 -1.394 1 91.25 27 ASP B N 1
ATOM 1380 C CA . ASP B 1 27 ? 11.141 24.109 -2.812 1 91.25 27 ASP B CA 1
ATOM 1381 C C . ASP B 1 27 ? 12.047 23.062 -3.457 1 91.25 27 ASP B C 1
ATOM 1383 O O . ASP B 1 27 ? 11.664 22.422 -4.441 1 91.25 27 ASP B O 1
ATOM 1387 N N . LEU B 1 28 ? 13.195 22.922 -2.811 1 92.44 28 LEU B N 1
ATOM 1388 C CA . LEU B 1 28 ? 14.133 21.953 -3.35 1 92.44 28 LEU B CA 1
ATOM 1389 C C . LEU B 1 28 ? 13.844 20.562 -2.799 1 92.44 28 LEU B C 1
ATOM 1391 O O . LEU B 1 28 ? 14.102 19.547 -3.467 1 92.44 28 LEU B O 1
ATOM 1395 N N . VAL B 1 29 ? 13.312 20.547 -1.648 1 92.88 29 VAL B N 1
ATOM 1396 C CA . VAL B 1 29 ? 13.016 19.266 -0.999 1 92.88 29 VAL B CA 1
ATOM 1397 C C . VAL B 1 29 ? 11.977 18.5 -1.816 1 92.88 29 VAL B C 1
ATOM 1399 O O . VAL B 1 29 ? 12.047 17.281 -1.927 1 92.88 29 VAL B O 1
ATOM 1402 N N . LYS B 1 30 ? 11.078 19.219 -2.408 1 90.56 30 LYS B N 1
ATOM 1403 C CA . LYS B 1 30 ? 10.039 18.594 -3.232 1 90.56 30 LYS B CA 1
ATOM 1404 C C . LYS B 1 30 ? 10.656 17.781 -4.363 1 90.56 30 LYS B C 1
ATOM 1406 O O . LYS B 1 30 ? 10.133 16.719 -4.723 1 90.56 30 LYS B O 1
ATOM 1411 N N . TYR B 1 31 ? 11.711 18.219 -4.852 1 93.94 31 TYR B N 1
ATOM 1412 C CA . TYR B 1 31 ? 12.352 17.516 -5.957 1 93.94 31 TYR B CA 1
ATOM 1413 C C . TYR B 1 31 ? 13.008 16.219 -5.477 1 93.94 31 TYR B C 1
ATOM 1415 O O . TYR B 1 31 ? 13.102 15.25 -6.223 1 93.94 31 TYR B O 1
ATOM 1423 N N . ILE B 1 32 ? 13.484 16.203 -4.285 1 95.19 32 ILE B N 1
ATOM 1424 C CA . ILE B 1 32 ? 14.047 14.984 -3.703 1 95.19 32 ILE B CA 1
ATOM 1425 C C . ILE B 1 32 ? 12.953 13.93 -3.562 1 95.19 32 ILE B C 1
ATOM 1427 O O . ILE B 1 32 ? 13.141 12.773 -3.947 1 95.19 32 ILE B O 1
ATOM 1431 N N . ILE B 1 33 ? 11.812 14.367 -3.143 1 92.5 33 ILE B N 1
ATOM 1432 C CA . ILE B 1 33 ? 10.688 13.469 -2.916 1 92.5 33 ILE B CA 1
ATOM 1433 C C . ILE B 1 33 ? 10.164 12.945 -4.254 1 92.5 33 ILE B C 1
ATOM 1435 O O . ILE B 1 33 ? 9.859 11.766 -4.387 1 92.5 33 ILE B O 1
ATOM 1439 N N . ILE B 1 34 ? 10.086 13.805 -5.199 1 92.06 34 ILE B N 1
ATOM 1440 C CA . ILE B 1 34 ? 9.672 13.391 -6.539 1 92.06 34 ILE B CA 1
ATOM 1441 C C . ILE B 1 34 ? 10.664 12.367 -7.09 1 92.06 34 ILE B C 1
ATOM 1443 O O . ILE B 1 34 ? 10.25 11.352 -7.656 1 92.06 34 ILE B O 1
ATOM 1447 N N . GLY B 1 35 ? 11.898 12.703 -6.941 1 95 35 GLY B N 1
ATOM 1448 C CA . GLY B 1 35 ? 12.906 11.758 -7.391 1 95 35 GLY B CA 1
ATOM 1449 C C . GLY B 1 35 ? 12.789 10.398 -6.723 1 95 35 GLY B C 1
ATOM 1450 O O . GLY B 1 35 ? 12.875 9.367 -7.387 1 95 35 GLY B O 1
ATOM 1451 N N . PHE B 1 36 ? 12.648 10.453 -5.445 1 95.06 36 PHE B N 1
ATOM 1452 C CA . PHE B 1 36 ? 12.43 9.234 -4.672 1 95.06 36 PHE B CA 1
ATOM 1453 C C . PHE B 1 36 ? 11.227 8.461 -5.203 1 95.06 36 PHE B C 1
ATOM 1455 O O . PHE B 1 36 ? 11.305 7.25 -5.41 1 95.06 36 PHE B O 1
ATOM 1462 N N . SER B 1 37 ? 10.141 9.07 -5.484 1 91.94 37 SER B N 1
ATOM 1463 C CA . SER B 1 37 ? 8.891 8.445 -5.895 1 91.94 37 SER B CA 1
ATOM 1464 C C . SER B 1 37 ? 8.992 7.871 -7.305 1 91.94 37 SER B C 1
ATOM 1466 O O . SER B 1 37 ? 8.516 6.766 -7.562 1 91.94 37 SER B O 1
ATOM 1468 N N . VAL B 1 38 ? 9.555 8.648 -8.156 1 94.81 38 VAL B N 1
ATOM 1469 C CA . VAL B 1 38 ? 9.719 8.203 -9.539 1 94.81 38 VAL B CA 1
ATOM 1470 C C . VAL B 1 38 ? 10.625 6.98 -9.578 1 94.81 38 VAL B C 1
ATOM 1472 O O . VAL B 1 38 ? 10.344 6.008 -10.289 1 94.81 38 VAL B O 1
ATOM 1475 N N . SER B 1 39 ? 11.695 7.062 -8.891 1 96.19 39 SER B N 1
ATOM 1476 C CA . SER B 1 39 ? 12.617 5.93 -8.859 1 96.19 39 SER B CA 1
ATOM 1477 C C . SER B 1 39 ? 11.945 4.688 -8.281 1 96.19 39 SER B C 1
ATOM 1479 O O . SER B 1 39 ? 12.219 3.566 -8.719 1 96.19 39 SER B O 1
ATOM 1481 N N . ASP B 1 40 ? 11.18 4.848 -7.266 1 94 40 ASP B N 1
ATOM 1482 C CA . ASP B 1 40 ? 10.398 3.752 -6.695 1 94 40 ASP B CA 1
ATOM 1483 C C . ASP B 1 40 ? 9.547 3.078 -7.766 1 94 40 ASP B C 1
ATOM 1485 O O . ASP B 1 40 ? 9.531 1.851 -7.875 1 94 40 ASP B O 1
ATOM 1489 N N . LEU B 1 41 ? 8.906 3.865 -8.625 1 93.38 41 LEU B N 1
ATOM 1490 C CA . LEU B 1 41 ? 8.062 3.336 -9.688 1 93.38 41 LEU B CA 1
ATOM 1491 C C . LEU B 1 41 ? 8.891 2.57 -10.719 1 93.38 41 LEU B C 1
ATOM 1493 O O . LEU B 1 41 ? 8.492 1.49 -11.156 1 93.38 41 LEU B O 1
ATOM 1497 N N . ILE B 1 42 ? 9.922 3.105 -11.016 1 95.94 42 ILE B N 1
ATOM 1498 C CA . ILE B 1 42 ? 10.82 2.449 -11.953 1 95.94 42 ILE B CA 1
ATOM 1499 C C . ILE B 1 42 ? 11.289 1.118 -11.375 1 95.94 42 ILE B C 1
ATOM 1501 O O . ILE B 1 42 ? 11.398 0.123 -12.102 1 95.94 42 ILE B O 1
ATOM 1505 N N . GLY B 1 43 ? 11.586 1.111 -10.141 1 94.81 43 GLY B N 1
ATOM 1506 C CA . GLY B 1 43 ? 12.008 -0.111 -9.477 1 94.81 43 GLY B CA 1
ATOM 1507 C C . GLY B 1 43 ? 10.953 -1.2 -9.5 1 94.81 43 GLY B C 1
ATOM 1508 O O . GLY B 1 43 ? 11.266 -2.367 -9.758 1 94.81 43 GLY B O 1
ATOM 1509 N N . ARG B 1 44 ? 9.82 -0.861 -9.328 1 90.19 44 ARG B N 1
ATOM 1510 C CA . ARG B 1 44 ? 8.719 -1.817 -9.328 1 90.19 44 ARG B CA 1
ATOM 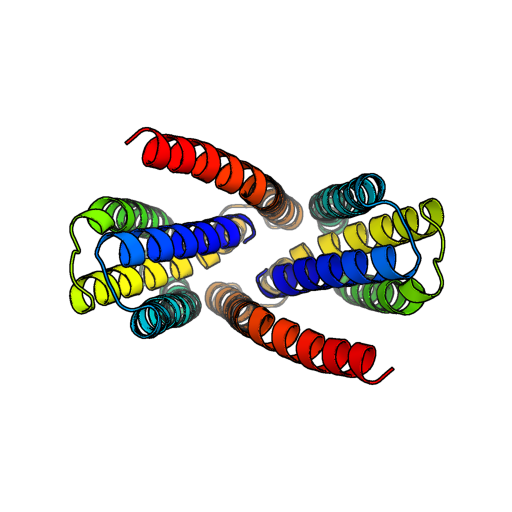1511 C C . ARG B 1 44 ? 8.594 -2.51 -10.68 1 90.19 44 ARG B C 1
ATOM 1513 O O . ARG B 1 44 ? 8.414 -3.729 -10.75 1 90.19 44 ARG B O 1
ATOM 1520 N N . LEU B 1 45 ? 8.656 -1.759 -11.664 1 93.75 45 LEU B N 1
ATOM 1521 C CA . LEU B 1 45 ? 8.547 -2.316 -13.008 1 93.75 45 LEU B CA 1
ATOM 1522 C C . LEU B 1 45 ? 9.852 -3.006 -13.422 1 93.75 45 LEU B C 1
ATOM 1524 O O . LEU B 1 45 ? 9.828 -4.137 -13.906 1 93.75 45 LEU B O 1
ATOM 1528 N N . GLY B 1 46 ? 10.82 -2.311 -13.18 1 95.12 46 GLY B N 1
ATOM 1529 C CA . GLY B 1 46 ? 12.117 -2.811 -13.594 1 95.12 46 GLY B CA 1
ATOM 1530 C C . GLY B 1 46 ? 12.484 -4.137 -12.953 1 95.12 46 GLY B C 1
ATOM 1531 O O . GLY B 1 46 ? 12.898 -5.07 -13.641 1 95.12 46 GLY B O 1
ATOM 1532 N N . PHE B 1 47 ? 12.336 -4.254 -11.742 1 94.38 47 PHE B N 1
ATOM 1533 C CA . PHE B 1 47 ? 12.711 -5.48 -11.047 1 94.38 47 PHE B CA 1
ATOM 1534 C C . PHE B 1 47 ? 11.734 -6.605 -11.375 1 94.38 47 PHE B C 1
ATOM 1536 O O . PHE B 1 47 ? 12.094 -7.781 -11.305 1 94.38 47 PHE B O 1
ATOM 1543 N N . GLY B 1 48 ? 10.523 -6.258 -11.68 1 92.62 48 GLY B N 1
ATOM 1544 C CA . GLY B 1 48 ? 9.609 -7.266 -12.203 1 92.62 48 GLY B CA 1
ATOM 1545 C C . GLY B 1 48 ? 10.148 -7.977 -13.43 1 92.62 48 GLY B C 1
ATOM 1546 O O . GLY B 1 48 ? 10.094 -9.203 -13.523 1 92.62 48 GLY B O 1
ATOM 1547 N N . VAL B 1 49 ? 10.648 -7.219 -14.312 1 94 49 VAL B N 1
ATOM 1548 C CA . VAL B 1 49 ? 11.219 -7.762 -15.539 1 94 49 VAL B CA 1
ATOM 1549 C C . VAL B 1 49 ? 12.461 -8.586 -15.211 1 94 49 VAL B C 1
ATOM 1551 O O . VAL B 1 49 ? 12.648 -9.68 -15.75 1 94 49 VAL B O 1
ATOM 1554 N N . VAL B 1 50 ? 13.258 -8.125 -14.328 1 93.25 50 VAL B N 1
ATOM 1555 C CA . VAL B 1 50 ? 14.508 -8.773 -13.953 1 93.25 50 VAL B CA 1
ATOM 1556 C C . VAL B 1 50 ? 14.219 -10.156 -13.367 1 93.25 50 VAL B C 1
ATOM 1558 O O . VAL B 1 50 ? 14.914 -11.125 -13.68 1 93.25 50 VAL B O 1
ATOM 1561 N N . LEU B 1 51 ? 13.266 -10.242 -12.586 1 92.19 51 LEU B N 1
ATOM 1562 C CA . LEU B 1 51 ? 12.93 -11.5 -11.922 1 92.19 51 LEU B CA 1
ATOM 1563 C C . LEU B 1 51 ? 12.273 -12.461 -12.898 1 92.19 51 LEU B C 1
ATOM 1565 O O . LEU B 1 51 ? 12.508 -13.672 -12.828 1 92.19 51 LEU B O 1
ATOM 1569 N N . ASP B 1 52 ? 11.5 -11.945 -13.773 1 92.06 52 ASP B N 1
ATOM 1570 C CA . ASP B 1 52 ? 10.859 -12.797 -14.766 1 92.06 52 ASP B CA 1
ATOM 1571 C C . ASP B 1 52 ? 11.891 -13.391 -15.727 1 92.06 52 ASP B C 1
ATOM 1573 O O . ASP B 1 52 ? 11.758 -14.547 -16.141 1 92.06 52 ASP B O 1
ATOM 1577 N N . LYS B 1 53 ? 12.805 -12.633 -16.078 1 92.69 53 LYS B N 1
ATOM 1578 C CA . LYS B 1 53 ? 13.836 -13.094 -17 1 92.69 53 LYS B CA 1
ATOM 1579 C C . LYS B 1 53 ? 14.867 -13.961 -16.281 1 92.69 53 LYS B C 1
ATOM 1581 O O . LYS B 1 53 ? 15.789 -14.492 -16.906 1 92.69 53 LYS B O 1
ATOM 1586 N N . LYS B 1 54 ? 14.758 -14.078 -15.008 1 89.94 54 LYS B N 1
ATOM 1587 C CA . LYS B 1 54 ? 15.602 -14.922 -14.164 1 89.94 54 LYS B CA 1
ATOM 1588 C C . LYS B 1 54 ? 17.062 -14.469 -14.227 1 89.94 54 LYS B C 1
ATOM 1590 O O . LYS B 1 54 ? 17.969 -15.289 -14.273 1 89.94 54 LYS B O 1
ATOM 1595 N N . TRP B 1 55 ? 17.141 -13.242 -14.367 1 90.06 55 TRP B N 1
ATOM 1596 C CA . TRP B 1 55 ? 18.5 -12.695 -14.359 1 90.06 55 TRP B CA 1
ATOM 1597 C C . TRP B 1 55 ? 19.125 -12.82 -12.977 1 90.06 55 TRP B C 1
ATOM 1599 O O . TRP B 1 55 ? 20.359 -12.797 -12.844 1 90.06 55 TRP B O 1
ATOM 1609 N N . ILE B 1 56 ? 18.375 -12.891 -12 1 89.5 56 ILE B N 1
ATOM 1610 C CA . ILE B 1 56 ? 18.828 -13.062 -10.625 1 89.5 56 ILE B CA 1
ATOM 1611 C C . ILE B 1 56 ? 17.891 -14.023 -9.891 1 89.5 56 ILE B C 1
ATOM 1613 O O . ILE B 1 56 ? 16.672 -13.984 -10.094 1 89.5 56 ILE B O 1
ATOM 1617 N N . LYS B 1 57 ? 18.562 -14.844 -9.102 1 91.25 57 LYS B N 1
ATOM 1618 C CA . LYS B 1 57 ? 17.75 -15.742 -8.289 1 91.25 57 LYS B CA 1
ATOM 1619 C C . LYS B 1 57 ? 16.953 -14.961 -7.25 1 91.25 57 LYS B C 1
ATOM 1621 O O . LYS B 1 57 ? 17.453 -14 -6.664 1 91.25 57 LYS B O 1
ATOM 1626 N N . LEU B 1 58 ? 15.758 -15.406 -7.039 1 89.75 58 LEU B N 1
ATOM 1627 C CA . LEU B 1 58 ? 14.797 -14.719 -6.188 1 89.75 58 LEU B CA 1
ATOM 1628 C C . LEU B 1 58 ? 15.352 -14.539 -4.777 1 89.75 58 LEU B C 1
ATOM 1630 O O . LEU B 1 58 ? 15.242 -13.461 -4.191 1 89.75 58 LEU B O 1
ATOM 1634 N N . GLY B 1 59 ? 15.953 -15.602 -4.25 1 88.44 59 GLY B N 1
ATOM 1635 C CA . GLY B 1 59 ? 16.531 -15.516 -2.918 1 88.44 59 GLY B CA 1
ATOM 1636 C C . GLY B 1 59 ? 17.625 -14.469 -2.812 1 88.44 59 GLY B C 1
ATOM 1637 O O . GLY B 1 59 ? 17.672 -13.711 -1.842 1 88.44 59 GLY B O 1
ATOM 1638 N N . HIS B 1 60 ? 18.484 -14.422 -3.801 1 91.31 60 HIS B N 1
ATOM 1639 C CA . HIS B 1 60 ? 19.562 -13.438 -3.834 1 91.31 60 HIS B CA 1
ATOM 1640 C C . HIS B 1 60 ? 19.016 -12.023 -4 1 91.31 60 HIS B C 1
ATOM 1642 O O . HIS B 1 60 ? 19.516 -11.078 -3.393 1 91.31 60 HIS B O 1
ATOM 1648 N N . PHE B 1 61 ? 18.031 -11.938 -4.805 1 93.25 61 PHE B N 1
ATOM 1649 C CA . PHE B 1 61 ? 17.406 -10.641 -5.023 1 93.25 61 PHE B CA 1
ATOM 1650 C C . PHE B 1 61 ? 16.844 -10.086 -3.723 1 93.25 61 PHE B C 1
ATOM 1652 O O . PHE B 1 61 ? 17.078 -8.922 -3.389 1 93.25 61 PHE B O 1
ATOM 1659 N N . ALA B 1 62 ? 16.125 -10.906 -3.012 1 90.88 62 ALA B N 1
ATOM 1660 C CA . ALA B 1 62 ? 15.523 -10.5 -1.743 1 90.88 62 ALA B CA 1
ATOM 1661 C C . ALA B 1 62 ? 16.594 -10.031 -0.757 1 90.88 62 ALA B C 1
ATOM 1663 O O . ALA B 1 62 ? 16.438 -8.992 -0.111 1 90.88 62 ALA B O 1
ATOM 1664 N N . GLY B 1 63 ? 17.625 -10.773 -0.645 1 92.25 63 GLY B N 1
ATOM 1665 C CA . GLY B 1 63 ? 18.719 -10.414 0.235 1 92.25 63 GLY B CA 1
ATOM 1666 C C . GLY B 1 63 ? 19.406 -9.125 -0.166 1 92.25 63 GLY B C 1
ATOM 1667 O O . GLY B 1 63 ? 19.656 -8.258 0.674 1 92.25 63 GLY B O 1
ATOM 1668 N N . LEU B 1 64 ? 19.688 -8.992 -1.381 1 92.12 64 LEU B N 1
ATOM 1669 C CA . LEU B 1 64 ? 20.422 -7.848 -1.898 1 92.12 64 LEU B CA 1
ATOM 1670 C C . LEU B 1 64 ? 19.641 -6.555 -1.711 1 92.12 64 LEU B C 1
ATOM 1672 O O . LEU B 1 64 ? 20.172 -5.559 -1.229 1 92.12 64 LEU B O 1
ATOM 1676 N N . THR B 1 65 ? 18.359 -6.602 -2.135 1 90.69 65 THR B N 1
ATOM 1677 C CA . THR B 1 65 ? 17.547 -5.391 -2.045 1 90.69 65 THR B CA 1
ATOM 1678 C C . THR B 1 65 ? 17.359 -4.977 -0.589 1 90.69 65 THR B C 1
ATOM 1680 O O . THR B 1 65 ? 17.344 -3.783 -0.274 1 90.69 65 THR B O 1
ATOM 1683 N N . THR B 1 66 ? 17.25 -5.941 0.29 1 89.62 66 THR B N 1
ATOM 1684 C CA . THR B 1 66 ? 17.094 -5.641 1.71 1 89.62 66 THR B CA 1
ATOM 1685 C C . THR B 1 66 ? 18.359 -5.012 2.271 1 89.62 66 THR B C 1
ATOM 1687 O O . THR B 1 66 ? 18.297 -4.016 3 1 89.62 66 THR B O 1
ATOM 1690 N N . VAL B 1 67 ? 19.453 -5.539 1.975 1 93.31 67 VAL B N 1
ATOM 1691 C CA . VAL B 1 67 ? 20.734 -5.027 2.453 1 93.31 67 VAL B CA 1
ATOM 1692 C C . VAL B 1 67 ? 20.969 -3.621 1.905 1 93.31 67 VAL B C 1
ATOM 1694 O O . VAL B 1 67 ? 21.359 -2.719 2.646 1 93.31 67 VAL B O 1
ATOM 1697 N N . ILE B 1 68 ? 20.734 -3.428 0.648 1 92.62 68 ILE B N 1
ATOM 1698 C CA . ILE B 1 68 ? 20.953 -2.127 0.026 1 92.62 68 ILE B CA 1
ATOM 1699 C C . ILE B 1 68 ? 20 -1.098 0.645 1 92.62 68 ILE B C 1
ATOM 1701 O O . ILE B 1 68 ? 20.391 0.053 0.867 1 92.62 68 ILE B O 1
ATOM 1705 N N . MET B 1 69 ? 18.781 -1.526 0.867 1 89.38 69 MET B N 1
ATOM 1706 C CA . MET B 1 69 ? 17.828 -0.642 1.516 1 89.38 69 MET B CA 1
ATOM 1707 C C . MET B 1 69 ? 18.328 -0.2 2.887 1 89.38 69 MET B C 1
ATOM 1709 O O . MET B 1 69 ? 18.344 0.993 3.193 1 89.38 69 MET B O 1
ATOM 1713 N N . GLY B 1 70 ? 18.688 -1.142 3.705 1 89.81 70 GLY B N 1
ATOM 1714 C CA . GLY B 1 70 ? 19.219 -0.816 5.016 1 89.81 70 GLY B CA 1
ATOM 1715 C C . GLY B 1 70 ? 20.438 0.085 4.957 1 89.81 70 GLY B C 1
ATOM 1716 O O . GLY B 1 70 ? 20.547 1.061 5.703 1 89.81 70 GLY B O 1
ATOM 1717 N N . ALA B 1 71 ? 21.359 -0.197 4.086 1 92.62 71 ALA B N 1
ATOM 1718 C CA . ALA B 1 71 ? 22.562 0.597 3.916 1 92.62 71 ALA B CA 1
ATOM 1719 C C . ALA B 1 71 ? 22.234 2.02 3.477 1 92.62 71 ALA B C 1
ATOM 1721 O O . ALA B 1 71 ? 22.844 2.98 3.951 1 92.62 71 ALA B O 1
ATOM 1722 N N . SER B 1 72 ? 21.297 2.178 2.596 1 90.19 72 SER B N 1
ATOM 1723 C CA . SER B 1 72 ? 20.922 3.484 2.064 1 90.19 72 SER B CA 1
ATOM 1724 C C . SER B 1 72 ? 20.312 4.371 3.15 1 90.19 72 SER B C 1
ATOM 1726 O O . SER B 1 72 ? 20.562 5.578 3.18 1 90.19 72 SER B O 1
ATOM 1728 N N . ILE B 1 73 ? 19.547 3.762 4.02 1 87.81 73 ILE B N 1
ATOM 1729 C CA . ILE B 1 73 ? 18.938 4.516 5.109 1 87.81 73 ILE B CA 1
ATOM 1730 C C . ILE B 1 73 ? 20.016 4.965 6.094 1 87.81 73 ILE B C 1
ATOM 1732 O O . ILE B 1 73 ? 19.984 6.102 6.574 1 87.81 73 ILE B O 1
ATOM 1736 N N . LEU B 1 74 ? 20.953 4.121 6.332 1 90.19 74 LEU B N 1
ATOM 1737 C CA . LEU B 1 74 ? 22 4.395 7.312 1 90.19 74 LEU B CA 1
ATOM 1738 C C . LEU B 1 74 ? 22.922 5.508 6.832 1 90.19 74 LEU B C 1
ATOM 1740 O O . LEU B 1 74 ? 23.5 6.234 7.645 1 90.19 74 LEU B O 1
ATOM 1744 N N . VAL B 1 75 ? 23.031 5.723 5.613 1 91.75 75 VAL B N 1
ATOM 1745 C CA . VAL B 1 75 ? 24.016 6.672 5.117 1 91.75 75 VAL B CA 1
ATOM 1746 C C . VAL B 1 75 ? 23.359 8.031 4.887 1 91.75 75 VAL B C 1
ATOM 1748 O O . VAL B 1 75 ? 24.031 9.008 4.547 1 91.75 75 VAL B O 1
ATOM 1751 N N . ILE B 1 76 ? 22.109 8.133 5.078 1 90.5 76 ILE B N 1
ATOM 1752 C CA . ILE B 1 76 ? 21.375 9.359 4.832 1 90.5 76 ILE B CA 1
ATOM 1753 C C . ILE B 1 76 ? 22.016 10.516 5.59 1 90.5 76 ILE B C 1
ATOM 1755 O O . ILE B 1 76 ? 22.25 11.586 5.02 1 90.5 76 ILE B O 1
ATOM 1759 N N . PRO B 1 77 ? 22.422 10.328 6.879 1 88.75 77 PRO B N 1
ATOM 1760 C CA . PRO B 1 77 ? 22.953 11.461 7.648 1 88.75 77 PRO B CA 1
ATOM 1761 C C . PRO B 1 77 ? 24.281 11.969 7.105 1 88.75 77 PRO B C 1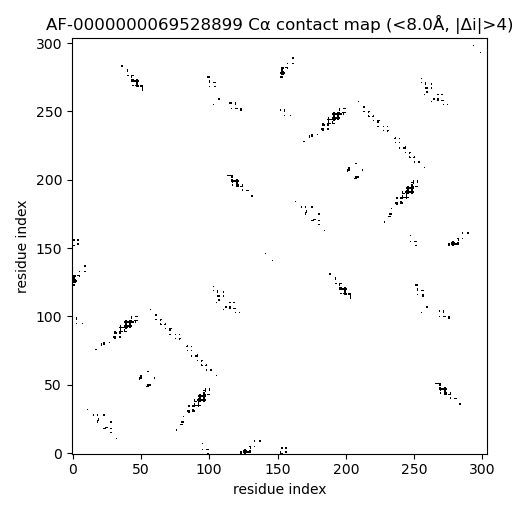
ATOM 1763 O O . PRO B 1 77 ? 24.719 13.07 7.457 1 88.75 77 PRO B O 1
ATOM 1766 N N . PHE B 1 78 ? 24.828 11.242 6.25 1 91.5 78 PHE B N 1
ATOM 1767 C CA . PHE B 1 78 ? 26.125 11.641 5.711 1 91.5 78 PHE B CA 1
ATOM 1768 C C . PHE B 1 78 ? 25.953 12.508 4.469 1 91.5 78 PHE B C 1
ATOM 1770 O O . PHE B 1 78 ? 26.922 13.094 3.979 1 91.5 78 PHE B O 1
ATOM 1777 N N . PHE B 1 79 ? 24.766 12.617 3.959 1 91.81 79 PHE B N 1
ATOM 1778 C CA . PHE B 1 79 ? 24.516 13.414 2.764 1 91.81 79 PHE B CA 1
ATOM 1779 C C . PHE B 1 79 ? 23.969 14.789 3.135 1 91.81 79 PHE B C 1
ATOM 1781 O O . PHE B 1 79 ? 22.766 14.953 3.369 1 91.81 79 PHE B O 1
ATOM 1788 N N . THR B 1 80 ? 24.859 15.797 3.086 1 90.69 80 THR B N 1
ATOM 1789 C CA . THR B 1 80 ? 24.547 17.094 3.674 1 90.69 80 THR B CA 1
ATOM 1790 C C . THR B 1 80 ? 24.266 18.125 2.586 1 90.69 80 THR B C 1
ATOM 1792 O O . THR B 1 80 ? 24.172 19.328 2.865 1 90.69 80 THR B O 1
ATOM 1795 N N . ASN B 1 81 ? 24.188 17.703 1.448 1 92.69 81 ASN B N 1
ATOM 1796 C CA . ASN B 1 81 ? 23.844 18.641 0.381 1 92.69 81 ASN B CA 1
ATOM 1797 C C . ASN B 1 81 ? 22.703 18.094 -0.484 1 92.69 81 ASN B C 1
ATOM 1799 O O . ASN B 1 81 ? 22.422 16.891 -0.455 1 92.69 81 ASN B O 1
ATOM 1803 N N . PHE B 1 82 ? 22.141 19 -1.243 1 94.81 82 PHE B N 1
ATOM 1804 C CA . PHE B 1 82 ? 20.953 18.688 -2.035 1 94.81 82 PHE B CA 1
ATOM 1805 C C . PHE B 1 82 ? 21.234 17.562 -3.018 1 94.81 82 PHE B C 1
ATOM 1807 O O . PHE B 1 82 ? 20.5 16.578 -3.076 1 94.81 82 PHE B O 1
ATOM 1814 N N . TYR B 1 83 ? 22.312 17.656 -3.754 1 95.12 83 TYR B N 1
ATOM 1815 C CA . TYR B 1 83 ? 22.594 16.703 -4.824 1 95.12 83 TYR B CA 1
ATOM 1816 C C . TYR B 1 83 ? 22.906 15.32 -4.258 1 95.12 83 TYR B C 1
ATOM 1818 O O . TYR B 1 83 ? 22.469 14.305 -4.805 1 95.12 83 TYR B O 1
ATOM 1826 N N . TYR B 1 84 ? 23.641 15.305 -3.189 1 94.56 84 TYR B N 1
ATOM 1827 C CA . TYR B 1 84 ? 23.984 14.023 -2.576 1 94.56 84 TYR B CA 1
ATOM 1828 C C . TYR B 1 84 ? 22.766 13.359 -1.959 1 94.56 84 TYR B C 1
ATOM 1830 O O . TYR B 1 84 ? 22.562 12.148 -2.09 1 94.56 84 TYR B O 1
ATOM 1838 N N . LEU B 1 85 ? 21.969 14.164 -1.337 1 95.44 85 LEU B N 1
ATOM 1839 C CA . LEU B 1 85 ? 20.766 13.625 -0.739 1 95.44 85 LEU B CA 1
ATOM 1840 C C . LEU B 1 85 ? 19.797 13.141 -1.815 1 95.44 85 LEU B C 1
ATOM 1842 O O . LEU B 1 85 ? 19.188 12.078 -1.675 1 95.44 85 LEU B O 1
ATOM 1846 N N . MET B 1 86 ? 19.688 13.93 -2.85 1 96.19 86 MET B N 1
ATOM 1847 C CA . MET B 1 86 ? 18.828 13.539 -3.967 1 96.19 86 MET B CA 1
ATOM 1848 C C . MET B 1 86 ? 19.266 12.211 -4.555 1 96.19 86 MET B C 1
ATOM 1850 O O . MET B 1 86 ? 18.438 11.336 -4.828 1 96.19 86 MET B O 1
ATOM 1854 N N . SER B 1 87 ? 20.516 12.047 -4.754 1 95.88 87 SER B N 1
ATOM 1855 C CA . SER B 1 87 ? 21.031 10.797 -5.301 1 95.88 87 SER B CA 1
ATOM 1856 C C . SER B 1 87 ? 20.781 9.625 -4.359 1 95.88 87 SER B C 1
ATOM 1858 O O . SER B 1 87 ? 20.406 8.539 -4.801 1 95.88 87 SER B O 1
ATOM 1860 N N . CYS B 1 88 ? 21 9.852 -3.139 1 95.62 88 CYS B N 1
ATOM 1861 C CA . CYS B 1 88 ? 20.75 8.812 -2.143 1 95.62 88 CYS B CA 1
ATOM 1862 C C . CYS B 1 88 ? 19.281 8.398 -2.135 1 95.62 88 CYS B C 1
ATOM 1864 O O . CYS B 1 88 ? 18.969 7.211 -2.125 1 95.62 88 CYS B O 1
ATOM 1866 N N . MET B 1 89 ? 18.438 9.375 -2.195 1 96.12 89 MET B N 1
ATOM 1867 C CA . MET B 1 89 ? 17.016 9.102 -2.152 1 96.12 89 MET B CA 1
ATOM 1868 C C . MET B 1 89 ? 16.547 8.43 -3.438 1 96.12 89 MET B C 1
ATOM 1870 O O . MET B 1 89 ? 15.609 7.633 -3.422 1 96.12 89 MET B O 1
ATOM 1874 N N . PHE B 1 90 ? 17.188 8.742 -4.484 1 96.38 90 PHE B N 1
ATOM 1875 C CA . PHE B 1 90 ? 16.875 8.062 -5.738 1 96.38 90 PHE B CA 1
ATOM 1876 C C . PHE B 1 90 ? 17.188 6.574 -5.637 1 96.38 90 PHE B C 1
ATOM 1878 O O . PHE B 1 90 ? 16.391 5.738 -6.074 1 96.38 90 PHE B O 1
ATOM 1885 N N . VAL B 1 91 ? 18.297 6.258 -5.051 1 95.06 91 VAL B N 1
ATOM 1886 C CA . VAL B 1 91 ? 18.672 4.863 -4.871 1 95.06 91 VAL B CA 1
ATOM 1887 C C . VAL B 1 91 ? 17.734 4.184 -3.889 1 95.06 91 VAL B C 1
ATOM 1889 O O . VAL B 1 91 ? 17.297 3.051 -4.117 1 95.06 91 VAL B O 1
ATOM 1892 N N . CYS B 1 92 ? 17.469 4.891 -2.863 1 94.69 92 CYS B N 1
ATOM 1893 C CA . CYS B 1 92 ? 16.547 4.363 -1.864 1 94.69 92 CYS B CA 1
ATOM 1894 C C . CYS B 1 92 ? 15.203 4.031 -2.49 1 94.69 92 CYS B C 1
ATOM 1896 O O . CYS B 1 92 ? 14.648 2.959 -2.244 1 94.69 92 CYS B O 1
ATOM 1898 N N . GLY B 1 93 ? 14.711 4.91 -3.271 1 94.44 93 GLY B N 1
ATOM 1899 C CA . GLY B 1 93 ? 13.453 4.68 -3.953 1 94.44 93 GLY B CA 1
ATOM 1900 C C . GLY B 1 93 ? 13.492 3.482 -4.887 1 94.44 93 GLY B C 1
ATOM 1901 O O . GLY B 1 93 ? 12.57 2.662 -4.891 1 94.44 93 GLY B O 1
ATOM 1902 N N . PHE B 1 94 ? 14.492 3.416 -5.613 1 95.38 94 PHE B N 1
ATOM 1903 C CA . PHE B 1 94 ? 14.648 2.324 -6.562 1 95.38 94 PHE B CA 1
ATOM 1904 C C . PHE B 1 94 ? 14.656 0.978 -5.848 1 95.38 94 PHE B C 1
ATOM 1906 O O . PHE B 1 94 ? 13.984 0.039 -6.281 1 95.38 94 PHE B O 1
ATOM 1913 N N . VAL B 1 95 ? 15.359 0.889 -4.816 1 93.69 95 VAL B N 1
ATOM 1914 C CA . VAL B 1 95 ? 15.469 -0.35 -4.055 1 93.69 95 VAL B CA 1
ATOM 1915 C C . VAL B 1 95 ? 14.141 -0.653 -3.359 1 93.69 95 VAL B C 1
ATOM 1917 O O . VAL B 1 95 ? 13.742 -1.814 -3.254 1 93.69 95 VAL B O 1
ATOM 1920 N N . LEU B 1 96 ? 13.508 0.354 -2.885 1 92.38 96 LEU B N 1
ATOM 1921 C CA . LEU B 1 96 ? 12.203 0.186 -2.248 1 92.38 96 LEU B CA 1
ATOM 1922 C C . LEU B 1 96 ? 11.195 -0.418 -3.221 1 92.38 96 LEU B C 1
ATOM 1924 O O . LEU B 1 96 ? 10.422 -1.301 -2.85 1 92.38 96 LEU B O 1
ATOM 1928 N N . GLY B 1 97 ? 11.195 0.08 -4.418 1 91 97 GLY B N 1
ATOM 1929 C CA . GLY B 1 97 ? 10.328 -0.499 -5.438 1 91 97 GLY B CA 1
ATOM 1930 C C . GLY B 1 97 ? 10.555 -1.987 -5.629 1 91 97 GLY B C 1
ATOM 1931 O O . GLY B 1 97 ? 9.594 -2.748 -5.793 1 91 97 GLY B O 1
ATOM 1932 N N . GLY B 1 98 ? 11.781 -2.336 -5.672 1 90.88 98 GLY B N 1
ATOM 1933 C CA . GLY B 1 98 ? 12.117 -3.748 -5.766 1 90.88 98 GLY B CA 1
ATOM 1934 C C . GLY B 1 98 ? 11.602 -4.562 -4.594 1 90.88 98 GLY B C 1
ATOM 1935 O O . GLY B 1 98 ? 11.094 -5.672 -4.777 1 90.88 98 GLY B O 1
ATOM 1936 N N . ASN B 1 99 ? 11.75 -4.016 -3.475 1 88.62 99 ASN B N 1
ATOM 1937 C CA . ASN B 1 99 ? 11.281 -4.695 -2.273 1 88.62 99 ASN B CA 1
ATOM 1938 C C . ASN B 1 99 ? 9.758 -4.832 -2.266 1 88.62 99 ASN B C 1
ATOM 1940 O O . ASN B 1 99 ? 9.219 -5.816 -1.753 1 88.62 99 ASN B O 1
ATOM 1944 N N . CYS B 1 100 ? 9.125 -3.975 -2.859 1 87.5 100 CYS B N 1
ATOM 1945 C CA . CYS B 1 100 ? 7.668 -3.965 -2.916 1 87.5 100 CYS B CA 1
ATOM 1946 C C . CYS B 1 100 ? 7.145 -5.137 -3.736 1 87.5 100 CYS B C 1
ATOM 1948 O O . CYS B 1 100 ? 6.152 -5.766 -3.367 1 87.5 100 CYS B O 1
ATOM 1950 N N . ILE B 1 101 ? 7.715 -5.422 -4.785 1 89.06 101 ILE B N 1
ATOM 1951 C CA . ILE B 1 101 ? 7.16 -6.453 -5.66 1 89.06 101 ILE B CA 1
ATOM 1952 C C . ILE B 1 101 ? 7.715 -7.82 -5.258 1 89.06 101 ILE B C 1
ATOM 1954 O O . ILE B 1 101 ? 7.145 -8.852 -5.609 1 89.06 101 ILE B O 1
ATOM 1958 N N . MET B 1 102 ? 8.781 -7.797 -4.531 1 89.44 102 MET B N 1
ATOM 1959 C CA . MET B 1 102 ? 9.469 -9.039 -4.18 1 89.44 102 MET B CA 1
ATOM 1960 C C . MET B 1 102 ? 8.594 -9.906 -3.287 1 89.44 102 MET B C 1
ATOM 1962 O O . MET B 1 102 ? 8.555 -11.133 -3.447 1 89.44 102 MET B O 1
ATOM 1966 N N . TYR B 1 103 ? 7.863 -9.406 -2.467 1 87.62 103 TYR B N 1
ATOM 1967 C CA . TYR B 1 103 ? 7.172 -10.172 -1.438 1 87.62 103 TYR B CA 1
ATOM 1968 C C . TYR B 1 103 ? 6.027 -10.984 -2.035 1 87.62 103 TYR B C 1
ATOM 1970 O O . TYR B 1 103 ? 5.922 -12.188 -1.793 1 87.62 103 TYR B O 1
ATOM 1978 N N . PRO B 1 104 ? 5.203 -10.367 -2.814 1 90 104 PRO B N 1
ATOM 1979 C CA . PRO B 1 104 ? 4.188 -11.219 -3.439 1 90 104 PRO B CA 1
ATOM 1980 C C . PRO B 1 104 ? 4.793 -12.273 -4.363 1 90 104 PRO B C 1
ATOM 1982 O O . PRO B 1 104 ? 4.254 -13.375 -4.484 1 90 104 PRO B O 1
ATOM 1985 N N . ILE B 1 105 ? 5.824 -11.953 -4.977 1 91.19 105 ILE B N 1
ATOM 1986 C CA . ILE B 1 105 ? 6.488 -12.906 -5.859 1 91.19 105 ILE B CA 1
ATOM 1987 C C . ILE B 1 105 ? 7.051 -14.07 -5.039 1 91.19 105 ILE B C 1
ATOM 1989 O O . ILE B 1 105 ? 6.957 -15.227 -5.449 1 91.19 105 ILE B O 1
ATOM 1993 N N . LEU B 1 106 ? 7.621 -13.781 -3.891 1 91.38 106 LEU B N 1
ATOM 1994 C CA . LEU B 1 106 ? 8.125 -14.82 -3 1 91.38 106 LEU B CA 1
ATOM 1995 C C . LEU B 1 106 ? 7.004 -15.773 -2.598 1 91.38 106 LEU B C 1
ATOM 1997 O O . LEU B 1 106 ? 7.207 -16.984 -2.547 1 91.38 106 LEU B O 1
ATOM 2001 N N . VAL B 1 107 ? 5.926 -15.258 -2.309 1 92.06 107 VAL B N 1
ATOM 2002 C CA . VAL B 1 107 ? 4.789 -16.078 -1.896 1 92.06 107 VAL B CA 1
ATOM 2003 C C . VAL B 1 107 ? 4.383 -17 -3.035 1 92.06 107 VAL B C 1
ATOM 2005 O O . VAL B 1 107 ? 4.207 -18.203 -2.828 1 92.06 107 VAL B O 1
ATOM 2008 N N . THR B 1 108 ? 4.277 -16.5 -4.246 1 90.5 108 THR B N 1
ATOM 2009 C CA . THR B 1 108 ? 3.773 -17.281 -5.363 1 90.5 108 THR B CA 1
ATOM 2010 C C . THR B 1 108 ? 4.82 -18.297 -5.824 1 90.5 108 THR B C 1
ATOM 2012 O O . THR B 1 108 ? 4.492 -19.281 -6.48 1 90.5 108 THR B O 1
ATOM 2015 N N . HIS B 1 109 ? 6.008 -18.031 -5.508 1 89.12 109 HIS B N 1
ATOM 2016 C CA . HIS B 1 109 ? 7.07 -18.953 -5.898 1 89.12 109 HIS B CA 1
ATOM 2017 C C . HIS B 1 109 ? 7.262 -20.047 -4.855 1 89.12 109 HIS B C 1
ATOM 2019 O O . HIS B 1 109 ? 7.594 -21.188 -5.195 1 89.12 109 HIS B O 1
ATOM 2025 N N . TYR B 1 110 ? 7.02 -19.719 -3.592 1 91.38 110 TYR B N 1
ATOM 2026 C CA . TYR B 1 110 ? 7.406 -20.672 -2.549 1 91.38 110 TYR B CA 1
ATOM 2027 C C . TYR B 1 110 ? 6.184 -21.312 -1.915 1 91.38 110 TYR B C 1
ATOM 2029 O O . TYR B 1 110 ? 6.293 -22.344 -1.234 1 91.38 110 TYR B O 1
ATOM 2037 N N . VAL B 1 111 ? 5.133 -20.75 -2.023 1 92.69 111 VAL B N 1
ATOM 2038 C CA . VAL B 1 111 ? 3.92 -21.281 -1.417 1 92.69 111 VAL B CA 1
ATOM 2039 C C . VAL B 1 111 ? 3.125 -22.062 -2.459 1 92.69 111 VAL B C 1
ATOM 2041 O O . VAL B 1 111 ? 2.99 -21.625 -3.604 1 92.69 111 VAL B O 1
ATOM 2044 N N . ASP B 1 112 ? 2.633 -23.234 -2.047 1 93.44 112 ASP B N 1
ATOM 2045 C CA . ASP B 1 112 ? 1.795 -24.047 -2.936 1 93.44 112 ASP B CA 1
ATOM 2046 C C . ASP B 1 112 ? 0.538 -23.281 -3.344 1 93.44 112 ASP B C 1
ATOM 2048 O O . ASP B 1 112 ? -0.006 -22.5 -2.555 1 93.44 112 ASP B O 1
ATOM 2052 N N . LYS B 1 113 ? 0.092 -23.594 -4.539 1 89.31 113 LYS B N 1
ATOM 2053 C CA . LYS B 1 113 ? -1.056 -22.891 -5.105 1 89.31 113 LYS B CA 1
ATOM 2054 C C . LYS B 1 113 ? -2.281 -23.031 -4.207 1 89.31 113 LYS B C 1
ATOM 2056 O O . LYS B 1 113 ? -3.086 -22.094 -4.098 1 89.31 113 LYS B O 1
ATOM 2061 N N . ARG B 1 114 ? -2.389 -24.125 -3.445 1 90.81 114 ARG B N 1
ATOM 2062 C CA . ARG B 1 114 ? -3.549 -24.406 -2.605 1 90.81 114 ARG B CA 1
ATOM 2063 C C . ARG B 1 114 ? -3.596 -23.469 -1.405 1 90.81 114 ARG B C 1
ATOM 2065 O O . ARG B 1 114 ? -4.664 -23.234 -0.836 1 90.81 114 ARG B O 1
ATOM 2072 N N . ASP B 1 115 ? -2.457 -22.891 -1.056 1 94.5 115 ASP B N 1
ATOM 2073 C CA . ASP B 1 115 ? -2.377 -22.016 0.11 1 94.5 115 ASP B CA 1
ATOM 2074 C C . ASP B 1 115 ? -1.955 -20.609 -0.29 1 94.5 115 ASP B C 1
ATOM 2076 O O . ASP B 1 115 ? -1.665 -19.781 0.57 1 94.5 115 ASP B O 1
ATOM 2080 N N . GLU B 1 116 ? -1.929 -20.391 -1.545 1 93.75 116 GLU B N 1
ATOM 2081 C CA . GLU B 1 116 ? -1.364 -19.141 -2.076 1 93.75 116 GLU B CA 1
ATOM 2082 C C . GLU B 1 116 ? -2.217 -17.938 -1.689 1 93.75 116 GLU B C 1
ATOM 2084 O O . GLU B 1 116 ? -1.687 -16.906 -1.291 1 93.75 116 GLU B O 1
ATOM 2089 N N . SER B 1 117 ? -3.516 -18.078 -1.77 1 92.88 117 SER B N 1
ATOM 2090 C CA . SER B 1 117 ? -4.406 -16.953 -1.467 1 92.88 117 SER B CA 1
ATOM 2091 C C . SER B 1 117 ? -4.324 -16.578 0.006 1 92.88 117 SER B C 1
ATOM 2093 O O . SER B 1 117 ? -4.258 -15.383 0.339 1 92.88 117 SER B O 1
ATOM 2095 N N . VAL B 1 118 ? -4.348 -17.547 0.853 1 94 118 VAL B N 1
ATOM 2096 C CA . VAL B 1 118 ? -4.254 -17.266 2.283 1 94 118 VAL B CA 1
ATOM 2097 C C . VAL B 1 118 ? -2.893 -16.656 2.605 1 94 118 VAL B C 1
ATOM 2099 O O . VAL B 1 118 ? -2.789 -15.75 3.441 1 94 118 VAL B O 1
ATOM 2102 N N . ALA B 1 119 ? -1.88 -17.141 1.973 1 94.75 119 ALA B N 1
ATOM 2103 C CA . ALA B 1 119 ? -0.539 -16.609 2.189 1 94.75 119 ALA B CA 1
ATOM 2104 C C . ALA B 1 119 ? -0.457 -15.141 1.75 1 94.75 119 ALA B C 1
ATOM 2106 O O . ALA B 1 119 ? 0.14 -14.312 2.439 1 94.75 119 ALA B O 1
ATOM 2107 N N . LEU B 1 120 ? -1.008 -14.875 0.647 1 92.5 120 LEU B N 1
ATOM 2108 C CA . LEU B 1 120 ? -1.06 -13.492 0.181 1 92.5 120 LEU B CA 1
ATOM 2109 C C . LEU B 1 120 ? -1.885 -12.633 1.131 1 92.5 120 LEU B C 1
ATOM 2111 O O . LEU B 1 120 ? -1.522 -11.484 1.407 1 92.5 120 LEU B O 1
ATOM 2115 N N . GLY B 1 121 ? -2.947 -13.18 1.561 1 91.19 121 GLY B N 1
ATOM 2116 C CA . GLY B 1 121 ? -3.742 -12.492 2.566 1 91.19 121 GLY B CA 1
ATOM 2117 C C . GLY B 1 121 ? -2.973 -12.211 3.844 1 91.19 121 GLY B C 1
ATOM 2118 O O . GLY B 1 121 ? -3.053 -11.109 4.391 1 91.19 121 GLY B O 1
ATOM 2119 N N . CYS B 1 122 ? -2.264 -13.141 4.336 1 93.62 122 CYS B N 1
ATOM 2120 C CA . CYS B 1 122 ? -1.435 -12.969 5.523 1 93.62 122 CYS B CA 1
ATOM 2121 C C . CYS B 1 122 ? -0.39 -11.883 5.309 1 93.62 122 CYS B C 1
ATOM 2123 O O . CYS B 1 122 ? -0.167 -11.047 6.188 1 93.62 122 CYS B O 1
ATOM 2125 N N . LEU B 1 123 ? 0.21 -11.969 4.195 1 90.56 123 LEU B N 1
ATOM 2126 C CA . LEU B 1 123 ? 1.189 -10.945 3.844 1 90.56 123 LEU B CA 1
ATOM 2127 C C . LEU B 1 123 ? 0.571 -9.555 3.914 1 90.56 123 LEU B C 1
ATOM 2129 O O . LEU B 1 123 ? 1.154 -8.641 4.5 1 90.56 123 LEU B O 1
ATOM 2133 N N . GLN B 1 124 ? -0.551 -9.406 3.361 1 88.88 124 GLN B N 1
ATOM 2134 C CA . GLN B 1 124 ? -1.227 -8.117 3.326 1 88.88 124 GLN B CA 1
ATOM 2135 C C . GLN B 1 124 ? -1.747 -7.73 4.707 1 88.88 124 GLN B C 1
ATOM 2137 O O . GLN B 1 124 ? -1.796 -6.547 5.047 1 88.88 124 GLN B O 1
ATOM 2142 N N . PHE B 1 125 ? -2.131 -8.727 5.43 1 90.19 125 PHE B N 1
ATOM 2143 C CA . PHE B 1 125 ? -2.561 -8.477 6.801 1 90.19 125 PHE B CA 1
ATOM 2144 C C . PHE B 1 125 ? -1.432 -7.863 7.621 1 90.19 125 PHE B C 1
ATOM 2146 O O . PHE B 1 125 ? -1.618 -6.832 8.273 1 90.19 125 PHE B O 1
ATOM 2153 N N . TYR B 1 126 ? -0.343 -8.43 7.574 1 87.69 126 TYR B N 1
ATOM 2154 C CA . TYR B 1 126 ? 0.816 -7.895 8.281 1 87.69 126 TYR B CA 1
ATOM 2155 C C . TYR B 1 126 ? 1.143 -6.484 7.797 1 87.69 126 TYR B C 1
ATOM 2157 O O . TYR B 1 126 ? 1.484 -5.613 8.594 1 87.69 126 TYR B O 1
ATOM 2165 N N . GLY B 1 127 ? 1.059 -6.301 6.512 1 84.38 127 GLY B N 1
ATOM 2166 C CA . GLY B 1 127 ? 1.263 -4.969 5.965 1 84.38 127 GLY B CA 1
ATOM 2167 C C . GLY B 1 127 ? 0.274 -3.949 6.496 1 84.38 127 GLY B C 1
ATOM 2168 O O . GLY B 1 127 ? 0.653 -2.824 6.824 1 84.38 127 GLY B O 1
ATOM 2169 N N . GLY B 1 128 ? -0.968 -4.34 6.559 1 83.75 128 GLY B N 1
ATOM 2170 C CA . GLY B 1 128 ? -1.997 -3.463 7.098 1 83.75 128 GLY B CA 1
ATOM 2171 C C . GLY B 1 128 ? -1.754 -3.078 8.547 1 83.75 128 GLY B C 1
ATOM 2172 O O . GLY B 1 128 ? -1.957 -1.924 8.93 1 83.75 128 GLY B O 1
ATOM 2173 N N . VAL B 1 129 ? -1.333 -3.971 9.328 1 87.69 129 VAL B N 1
ATOM 2174 C CA . VAL B 1 129 ? -1.04 -3.719 10.734 1 87.69 129 VAL B CA 1
ATOM 2175 C C . VAL B 1 129 ? 0.098 -2.707 10.852 1 87.69 129 VAL B C 1
ATOM 2177 O O . VAL B 1 129 ? 0.026 -1.773 11.656 1 87.69 129 VAL B O 1
ATOM 2180 N N . LEU B 1 130 ? 1.067 -2.855 10.055 1 83.38 130 LEU B N 1
ATOM 2181 C CA . LEU B 1 130 ? 2.215 -1.956 10.078 1 83.38 130 LEU B CA 1
ATOM 2182 C C . LEU B 1 130 ? 1.808 -0.544 9.672 1 83.38 130 LEU B C 1
ATOM 2184 O O . LEU B 1 130 ? 2.248 0.434 10.281 1 83.38 130 LEU B O 1
ATOM 2188 N N . VAL B 1 131 ? 0.962 -0.502 8.672 1 77.62 131 VAL B N 1
ATOM 2189 C CA . VAL B 1 131 ? 0.496 0.8 8.211 1 77.62 131 VAL B CA 1
ATOM 2190 C C . VAL B 1 131 ? -0.288 1.495 9.32 1 77.62 131 VAL B C 1
ATOM 2192 O O . VAL B 1 131 ? -0.15 2.703 9.523 1 77.62 131 VAL B O 1
ATOM 2195 N N . LEU B 1 132 ? -1.031 0.801 10.039 1 79.12 132 LEU B N 1
ATOM 2196 C CA . LEU B 1 132 ? -1.835 1.354 11.125 1 79.12 132 LEU B CA 1
ATOM 2197 C C . LEU B 1 132 ? -0.947 1.842 12.266 1 79.12 132 LEU B C 1
ATOM 2199 O O . LEU B 1 132 ? -1.288 2.807 12.953 1 79.12 132 LEU B O 1
ATOM 2203 N N . LEU B 1 133 ? 0.114 1.266 12.43 1 82.44 133 LEU B N 1
ATOM 2204 C CA . LEU B 1 133 ? 1.01 1.6 13.531 1 82.44 133 LEU B CA 1
ATOM 2205 C C . LEU B 1 133 ? 1.879 2.803 13.18 1 82.44 133 LEU B C 1
ATOM 2207 O O . LEU B 1 133 ? 2.48 3.418 14.062 1 82.44 133 LEU B O 1
ATOM 2211 N N . LEU B 1 134 ? 1.829 3.107 11.961 1 74.69 134 LEU B N 1
ATOM 2212 C CA . LEU B 1 134 ? 2.758 4.125 11.484 1 74.69 134 LEU B CA 1
ATOM 2213 C C . LEU B 1 134 ? 2.457 5.477 12.117 1 74.69 134 LEU B C 1
ATOM 2215 O O . LEU B 1 134 ? 3.348 6.109 12.688 1 74.69 134 LEU B O 1
ATOM 2219 N N . PRO B 1 135 ? 1.201 5.906 12.062 1 70.69 135 PRO B N 1
ATOM 2220 C CA . PRO B 1 135 ? 0.935 7.234 12.617 1 70.69 135 PRO B CA 1
ATOM 2221 C C . PRO B 1 135 ? 1.293 7.34 14.102 1 70.69 135 PRO B C 1
ATOM 2223 O O . PRO B 1 135 ? 1.997 8.273 14.508 1 70.69 135 PRO B O 1
ATOM 2226 N N . PRO B 1 136 ? 0.874 6.496 14.914 1 74.94 136 PRO B N 1
ATOM 2227 C CA . PRO B 1 136 ? 1.295 6.582 16.312 1 74.94 136 PRO B CA 1
ATOM 2228 C C . PRO B 1 136 ? 2.811 6.5 16.484 1 74.94 136 PRO B C 1
ATOM 2230 O O . PRO B 1 136 ? 3.373 7.137 17.375 1 74.94 136 PRO B O 1
ATOM 2233 N N . MET B 1 137 ? 3.514 5.832 15.672 1 79.81 137 MET B N 1
ATOM 2234 C CA . MET B 1 137 ? 4.969 5.719 15.758 1 79.81 137 MET B CA 1
ATOM 2235 C C . MET B 1 137 ? 5.641 7.031 15.367 1 79.81 137 MET B C 1
ATOM 2237 O O . MET B 1 137 ? 6.598 7.457 16.016 1 79.81 137 MET B O 1
ATOM 2241 N N . ILE B 1 138 ? 5.078 7.535 14.328 1 71.81 138 ILE B N 1
ATOM 2242 C CA . ILE B 1 138 ? 5.594 8.828 13.898 1 71.81 138 ILE B CA 1
ATOM 2243 C C . ILE B 1 138 ? 5.316 9.883 14.969 1 71.81 138 ILE B C 1
ATOM 2245 O O . ILE B 1 138 ? 6.172 10.719 15.266 1 71.81 138 ILE B O 1
ATOM 2249 N N . GLY B 1 139 ? 4.109 9.844 15.5 1 71.38 139 GLY B N 1
ATOM 2250 C CA . GLY B 1 139 ? 3.775 10.766 16.562 1 71.38 139 GLY B CA 1
ATOM 2251 C C . GLY B 1 139 ? 4.684 10.641 17.781 1 71.38 139 GLY B C 1
ATOM 2252 O O . GLY B 1 139 ? 5.137 11.641 18.328 1 71.38 139 GLY B O 1
ATOM 2253 N N . MET B 1 140 ? 4.902 9.5 18.156 1 78 140 MET B N 1
ATOM 2254 C CA . MET B 1 140 ? 5.793 9.25 19.281 1 78 140 MET B CA 1
ATOM 2255 C C . MET B 1 140 ? 7.207 9.727 18.984 1 78 140 MET B C 1
ATOM 2257 O O . MET B 1 140 ? 7.887 10.266 19.859 1 78 140 MET B O 1
ATOM 2261 N N . TYR B 1 141 ? 7.645 9.477 17.797 1 75.5 141 TYR B N 1
ATOM 2262 C CA . TYR B 1 141 ? 8.969 9.898 17.359 1 75.5 141 TYR B CA 1
ATOM 2263 C C . TYR B 1 141 ? 9.094 11.414 17.375 1 75.5 141 TYR B C 1
ATOM 2265 O O . TYR B 1 141 ? 10.078 11.961 17.875 1 75.5 141 TYR B O 1
ATOM 2273 N N . ARG B 1 142 ? 8.086 12.086 16.891 1 73 142 ARG B N 1
ATOM 2274 C CA . ARG B 1 142 ? 8.109 13.547 16.844 1 73 142 ARG B CA 1
ATOM 2275 C C . ARG B 1 142 ? 8.016 14.141 18.25 1 73 142 ARG B C 1
ATOM 2277 O O . ARG B 1 142 ? 8.664 15.148 18.547 1 73 142 ARG B O 1
ATOM 2284 N N . SER B 1 143 ? 7.172 13.57 19 1 74.25 143 SER B N 1
ATOM 2285 C CA . SER B 1 143 ? 7.059 14.055 20.375 1 74.25 143 SER B CA 1
ATOM 2286 C C . SER B 1 143 ? 8.367 13.859 21.141 1 74.25 143 SER B C 1
ATOM 2288 O O . SER B 1 143 ? 8.75 14.719 21.938 1 74.25 143 SER B O 1
ATOM 2290 N N . ALA B 1 144 ? 8.945 12.859 20.828 1 69 144 ALA B N 1
ATOM 2291 C CA . ALA B 1 144 ? 10.211 12.578 21.5 1 69 144 ALA B CA 1
ATOM 2292 C C . ALA B 1 144 ? 11.305 13.523 21 1 69 144 ALA B C 1
ATOM 2294 O O . ALA B 1 144 ? 12.141 13.969 21.797 1 69 144 ALA B O 1
ATOM 2295 N N . THR B 1 145 ? 11.297 13.719 19.688 1 65.88 145 THR B N 1
ATOM 2296 C CA . THR B 1 145 ? 12.344 14.578 19.141 1 65.88 145 THR B CA 1
ATOM 2297 C C . THR B 1 145 ? 12.023 16.047 19.391 1 65.88 145 THR B C 1
ATOM 2299 O O . THR B 1 145 ? 12.938 16.875 19.516 1 65.88 145 THR B O 1
ATOM 2302 N N . SER B 1 146 ? 10.688 16.406 19.125 1 58.72 146 SER B N 1
ATOM 2303 C CA . SER B 1 146 ? 10.352 17.781 19.5 1 58.72 146 SER B CA 1
ATOM 2304 C C . SER B 1 146 ? 10.734 18.062 20.953 1 58.72 146 SER B C 1
ATOM 2306 O O . SER B 1 146 ? 11.164 19.156 21.281 1 58.72 146 SER B O 1
ATOM 2308 N N . VAL B 1 147 ? 10.414 17.125 21.641 1 47.91 147 VAL B N 1
ATOM 2309 C CA . VAL B 1 147 ? 10.82 17.281 23.031 1 47.91 147 VAL B CA 1
ATOM 2310 C C . VAL B 1 147 ? 12.344 17.406 23.125 1 47.91 147 VAL B C 1
ATOM 2312 O O . VAL B 1 147 ? 12.867 18.203 23.906 1 47.91 147 VAL B O 1
ATOM 2315 N N . ILE B 1 148 ? 12.953 16.75 22.297 1 44.5 148 ILE B N 1
ATOM 2316 C CA . ILE B 1 148 ? 14.406 16.844 22.344 1 44.5 148 ILE B CA 1
ATOM 2317 C C . ILE B 1 148 ? 14.852 18.203 21.797 1 44.5 148 ILE B C 1
ATOM 2319 O O . ILE B 1 148 ? 15.805 18.797 22.297 1 44.5 148 ILE B O 1
ATOM 2323 N N . SER B 1 149 ? 14.203 18.719 20.812 1 45.31 149 SER B N 1
ATOM 2324 C CA . SER B 1 149 ? 14.594 20.031 20.297 1 45.31 149 SER B CA 1
ATOM 2325 C C . SER B 1 149 ? 14.305 21.141 21.312 1 45.31 149 SER B C 1
ATOM 2327 O O . SER B 1 149 ? 14.93 22.203 21.281 1 45.31 149 SER B O 1
ATOM 2329 N N . VAL B 1 150 ? 13.141 21.031 22.031 1 38.72 150 VAL B N 1
ATOM 2330 C CA . VAL B 1 150 ? 12.875 22.062 23.031 1 38.72 150 VAL B CA 1
ATOM 2331 C C . VAL B 1 150 ? 13.891 21.953 24.172 1 38.72 150 VAL B C 1
ATOM 2333 O O . VAL B 1 150 ? 14.188 22.938 24.844 1 38.72 150 VAL B O 1
ATOM 2336 N N . ILE B 1 151 ? 14.234 20.797 24.391 1 37.78 151 ILE B N 1
ATOM 2337 C CA . ILE B 1 151 ? 15.172 20.734 25.5 1 37.78 151 ILE B CA 1
ATOM 2338 C C . ILE B 1 151 ? 16.531 21.25 25.062 1 37.78 151 ILE B C 1
ATOM 2340 O O . ILE B 1 151 ? 17.422 21.484 25.891 1 37.78 151 ILE B O 1
ATOM 2344 N N . LYS B 1 152 ? 16.703 21.375 23.828 1 37.31 152 LYS B N 1
ATOM 2345 C CA . LYS B 1 152 ? 17.938 22.094 23.547 1 37.31 152 LYS B CA 1
ATOM 2346 C C . LYS B 1 152 ? 17.703 23.609 23.547 1 37.31 152 LYS B C 1
ATOM 2348 O O . LYS B 1 152 ? 16.656 24.062 23.094 1 37.31 152 LYS B O 1
#

InterPro domains:
  IPR036259 MFS transporter superfamily [G3DSA:1.20.1250.20] (1-150)
  IPR036259 MFS transporter superfamily [SSF103473] (2-146)
  IPR050327 Proton-linked Monocarboxylate Transporter [PTHR11360] (3-147)

Nearest PDB structures (foldseek):
  7ckr-assembly1_A  TM=8.514E-01  e=3.847E-03  Homo sapiens
  9b3m-assembly1_A  TM=8.077E-01  e=1.683E-02  Staphylococcus aureus
  8ucj-assembly1_A  TM=6.053E-01  e=6.049E-02  Homo sapiens
  8sc2-assembly1_A  TM=7.104E-01  e=1.876E-01  Homo sapiens
  8sc2-assembly1_A  TM=7.110E-01  e=8.222E-02  Homo sapiens

pLDDT: mean 86.21, std 12.32, range [37.31, 96.38]

Solvent-accessible surface area (backbone atoms only — not comparable to full-atom values): 14994 Å² total; per-residue (Å²): 77,32,48,44,52,36,51,50,51,48,50,51,50,50,47,53,54,50,38,54,72,69,63,50,56,72,79,57,50,50,54,33,53,51,40,18,52,52,27,18,42,48,16,16,40,51,44,12,46,40,50,44,69,56,75,46,56,66,70,58,47,56,52,49,37,50,51,52,41,54,53,45,62,69,47,46,87,73,39,80,44,70,69,53,35,33,53,49,34,26,51,39,17,24,32,48,15,34,54,49,44,44,54,64,46,50,44,66,70,70,39,56,79,73,48,31,39,35,49,49,7,47,52,41,31,55,8,47,54,46,39,64,46,38,59,63,49,51,50,51,49,45,53,54,44,50,47,48,56,66,71,93,78,33,50,44,52,37,52,50,51,48,49,51,50,50,48,53,53,50,39,52,72,70,63,51,55,70,79,56,50,52,52,34,52,49,41,19,51,52,28,18,42,48,15,15,41,51,44,13,47,41,50,41,69,56,75,47,57,66,70,58,47,54,52,50,37,50,52,51,41,55,51,47,61,69,47,47,85,73,39,80,43,71,70,54,35,34,52,50,34,27,51,41,16,26,33,48,16,34,52,48,43,44,55,64,46,48,44,65,70,70,38,56,78,73,49,31,39,36,49,51,6,48,50,41,31,54,8,47,54,46,38,65,46,39,59,62,48,51,49,53,50,46,53,53,46,49,48,48,55,66,71,91

Secondary structure (DSSP, 8-state):
-HHHHHHHHHHHHHHHHHHHHTT--HHHHHHHHHHHHHHHHHHHHHHHHHHHTTSS-HHHHHHHHHHHHHHHHHTGGG--SHHHHHHHHHHHHHHHHHHHHHHHHHHHHHS-HHHHHHHHHHHHHHHHHHHHHHHHHHHHHHHHHHHHHHH-/-HHHHHHHHHHHHHHHHHHHHTT--HHHHHHHHHHHHHHHHHHHHHHHHHHHTTSS-HHHHHHHHHHHHHHHHHTGGG--SHHHHHHHHHHHHHHHHHHHHHHHHHHHHHS-GGGHHHHHHHHHHHHHHHHHHHHHHHHHHHHHHHHHHHH-